Protein AF-A0A348WJ70-F1 (afdb_monomer)

Foldseek 3Di:
DQPAPQSCVLVPPCLVVLLVVLLVLLVVLQAQKEWEWAAALVRDIFTDMDGPVCSVVCLRFADWDQQLSSVPQDADPVRHGDGDDPPADTKGWHFDSLQWFQQPVHSNYIYTYTFIFADCPDPPRHRYGDPRRPLVVVVVVQVVCCVVPLKFKKKWKWWKKFKFAADPVRDGDAGPFAQDWQDVVRVVSCCVLVVQLLVRLLLQQFQWDDKGAHRGRRMITTTGDIAGPSLNSVSVSVSVVSSQVSCVVVNIHIGSAQDPDPPTHGTDIDMDMFMWRDFDWDFANSPPDPVNHSGRSSSNTGTDDTDTQQQDPDPPRPHGHPVVVVVVVVCVVCVVVVVVSD

pLDDT: mean 95.4, std 5.38, range [47.94, 98.88]

Secondary structure (DSSP, 8-state):
---SHHHHHHT-TTHHHHHHHHHHHHHHHT--EEEEEEE-TTS-EEEEEEEGGGHHHHHHH-EEEEGGGGGTT-B-TTSPBSS--TTSPEEEEEE-GGG-EEETTEEEEEEEEEEEE--TT-SSSTTPBPTT-HHHHHHHHHHHHHHHHS-EEEEEEEEEEEEEEE-TTS-EEEESS-S-TT-HHHHHHTHHHHHHHHHHHHHTT--EEEEEE-SSTTEEEEEE--EEHHHHHHHHHHHHHHHHHHHHHTT-EEE--S-SSTTS----EEEEEEEEE--EEEE--TTS-TTS-SB-GGGGEEEE-SEETTS-SSS-TTSPPHHHHHHHHHHHHTHHHHTTT-

Solvent-accessible surface area (backbone atoms only — not comparable to full-atom values): 18182 Å² total; per-residue (Å²): 128,68,88,31,53,44,47,44,63,58,66,34,87,70,45,71,59,40,50,55,51,47,50,54,49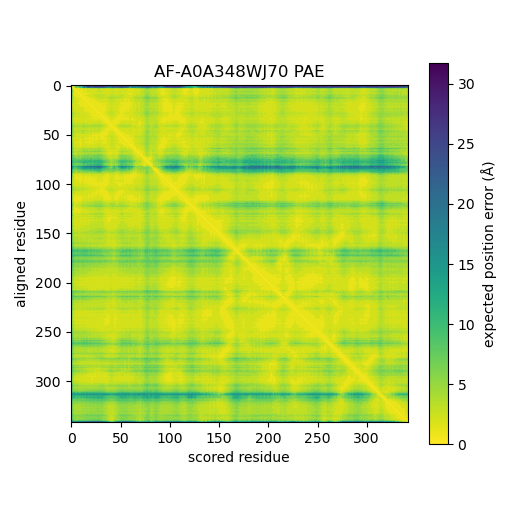,36,64,75,59,55,37,55,31,33,39,42,27,37,50,20,72,80,72,44,83,37,73,49,78,44,61,41,92,46,47,72,60,33,52,65,72,29,50,76,43,60,44,18,54,37,48,74,56,39,54,48,98,88,68,46,62,37,57,61,64,94,85,55,72,43,29,30,36,34,49,40,54,59,46,32,32,42,36,84,92,44,62,44,28,31,33,24,47,35,45,42,19,33,28,73,84,42,92,73,63,36,16,26,73,34,89,62,25,51,62,49,48,51,47,54,54,49,54,50,44,27,75,76,65,60,37,44,59,34,29,26,59,44,54,30,32,31,35,21,34,56,44,100,84,72,43,79,70,47,42,68,37,64,58,45,55,68,33,63,71,47,34,56,76,43,36,77,56,54,54,49,41,52,52,46,38,16,61,64,36,37,48,70,75,54,67,50,22,32,63,23,39,24,22,32,36,64,32,41,67,54,22,44,47,64,62,36,51,54,46,56,55,48,49,53,52,44,41,48,50,51,16,61,78,69,71,37,41,59,38,71,53,47,67,84,56,85,95,56,61,66,38,52,65,51,71,54,71,44,43,27,38,77,52,45,81,39,82,48,59,35,89,50,54,86,92,65,58,55,40,38,68,66,46,22,48,37,61,41,80,54,47,62,49,34,52,46,82,62,94,51,90,84,46,53,8,71,64,30,48,54,52,51,50,50,52,63,74,41,38,76,64,49,64,74,73,108

Nearest PDB structures (foldseek):
  8ooz-assembly1_F  TM=9.155E-01  e=9.191E-22  Methermicoccus shengliensis DSM 18856
  8ooz-assembly1_B  TM=9.186E-01  e=3.256E-21  Methermicoccus shengliensis DSM 18856
  8ooz-assembly1_I  TM=9.125E-01  e=4.964E-21  Methermicoccus shengliensis DSM 18856
  8ooz-assembly1_D  TM=9.047E-01  e=5.272E-21  Methermicoccus shengliensis DSM 18856
  8ooz-assembly1_C  TM=9.164E-01  e=1.154E-20  Methermicoccus shengliensis DSM 18856

Structure (mmCIF, N/CA/C/O backbone):
data_AF-A0A348WJ70-F1
#
_entry.id   AF-A0A348WJ70-F1
#
loop_
_atom_site.group_PDB
_atom_site.id
_atom_site.type_symbol
_atom_site.label_atom_id
_atom_site.label_alt_id
_atom_site.label_comp_id
_atom_site.label_asym_id
_atom_site.label_entity_id
_atom_site.label_seq_id
_atom_site.pdbx_PDB_ins_code
_atom_site.Cartn_x
_atom_site.Cartn_y
_atom_site.Cartn_z
_atom_site.occupancy
_atom_site.B_iso_or_equiv
_atom_site.auth_seq_id
_atom_site.auth_comp_id
_atom_site.auth_asym_id
_atom_site.auth_atom_id
_atom_site.pdbx_PDB_model_num
ATOM 1 N N . MET A 1 1 ? -8.341 25.048 20.723 1.00 47.94 1 MET A N 1
ATOM 2 C CA . MET A 1 1 ? -7.106 24.742 19.973 1.00 47.94 1 MET A CA 1
ATOM 3 C C . MET A 1 1 ? -6.753 23.315 20.328 1.00 47.94 1 MET A C 1
ATOM 5 O O . MET A 1 1 ? -6.618 23.057 21.515 1.00 47.94 1 MET A O 1
ATOM 9 N N . ALA A 1 2 ? -6.692 22.411 19.352 1.00 56.06 2 ALA A N 1
ATOM 10 C CA . ALA A 1 2 ? -6.338 21.014 19.588 1.00 56.06 2 ALA A CA 1
ATOM 11 C C . ALA A 1 2 ? -4.951 20.903 20.245 1.00 56.06 2 ALA A C 1
ATOM 13 O O . ALA A 1 2 ? -3.959 21.409 19.709 1.00 56.06 2 ALA A O 1
ATOM 14 N N . GLU A 1 3 ? -4.907 20.267 21.413 1.00 82.75 3 GLU A N 1
ATOM 15 C CA . GLU A 1 3 ? -3.757 20.277 22.325 1.00 82.75 3 GLU A CA 1
ATOM 16 C C . GLU A 1 3 ? -2.621 19.341 21.860 1.00 82.75 3 GLU A C 1
ATOM 18 O O . GLU A 1 3 ? -1.451 19.614 22.115 1.00 82.75 3 GLU A O 1
ATOM 23 N N . THR A 1 4 ? -2.933 18.296 21.080 1.00 95.88 4 THR A N 1
ATOM 24 C CA . THR A 1 4 ? -1.982 17.253 20.634 1.00 95.88 4 THR A CA 1
ATOM 25 C C . THR A 1 4 ? -2.069 16.986 19.124 1.00 95.88 4 THR A C 1
ATOM 27 O O . THR A 1 4 ? -2.980 17.475 18.450 1.00 95.88 4 THR A O 1
ATOM 30 N N . ASP A 1 5 ? -1.116 16.226 18.564 1.00 97.12 5 ASP A N 1
ATOM 31 C CA . ASP A 1 5 ? -1.163 15.805 17.150 1.00 97.12 5 ASP A CA 1
ATOM 32 C C . ASP A 1 5 ? -2.409 14.966 16.847 1.00 97.12 5 ASP A C 1
ATOM 34 O O . ASP A 1 5 ? -3.054 15.163 15.819 1.00 97.12 5 ASP A O 1
ATOM 38 N N . LEU A 1 6 ? -2.765 14.067 17.766 1.00 97.56 6 LEU A N 1
ATOM 39 C CA . LEU A 1 6 ? -3.937 13.208 17.669 1.00 97.56 6 LEU A CA 1
ATOM 40 C C . LEU A 1 6 ? -5.219 14.040 17.606 1.00 97.56 6 LEU A C 1
ATOM 42 O O . LEU A 1 6 ? -6.018 13.859 16.689 1.00 97.56 6 LEU A O 1
ATOM 46 N N . GLU A 1 7 ? -5.409 14.988 18.527 1.00 96.62 7 GLU A N 1
ATOM 47 C CA . GLU A 1 7 ? -6.626 15.808 18.511 1.00 96.62 7 GLU A CA 1
ATOM 48 C C . GLU A 1 7 ? -6.681 16.697 17.261 1.00 96.62 7 GLU A C 1
ATOM 50 O O . GLU A 1 7 ? -7.737 16.812 16.650 1.00 96.62 7 GLU A O 1
ATOM 55 N N . ARG A 1 8 ? -5.542 17.222 16.776 1.00 96.44 8 ARG A N 1
ATOM 56 C CA . ARG A 1 8 ? -5.498 17.926 15.478 1.00 96.44 8 ARG A CA 1
ATOM 57 C C . ARG A 1 8 ? -5.947 17.036 14.321 1.00 96.44 8 ARG A C 1
ATOM 59 O O . ARG A 1 8 ? -6.604 17.518 13.403 1.00 96.44 8 ARG A O 1
ATOM 66 N N . PHE A 1 9 ? -5.581 15.758 14.355 1.00 96.50 9 PHE A N 1
ATOM 67 C CA . PHE A 1 9 ? -5.949 14.787 13.331 1.00 96.50 9 PHE A CA 1
ATOM 68 C C . PHE A 1 9 ? -7.438 14.415 13.382 1.00 96.50 9 PHE A C 1
ATOM 70 O O . PHE A 1 9 ? -8.088 14.295 12.346 1.00 96.50 9 PHE A O 1
ATOM 77 N N . VAL A 1 10 ? -8.001 14.238 14.579 1.00 96.94 10 VAL A N 1
ATOM 78 C CA . VAL A 1 10 ? -9.423 13.901 14.772 1.00 96.94 10 VAL A CA 1
ATOM 79 C C . VAL A 1 10 ? -10.338 15.107 14.537 1.00 96.94 10 VAL A C 1
ATOM 81 O O . VAL A 1 10 ? -11.437 14.937 14.017 1.00 96.94 10 VAL A O 1
ATOM 84 N N . GLU A 1 11 ? -9.888 16.319 14.856 1.00 96.31 11 GLU A N 1
ATOM 85 C CA . GLU A 1 11 ? -10.631 17.570 14.643 1.00 96.31 11 GLU A CA 1
ATOM 86 C C . GLU A 1 11 ? -10.389 18.188 13.253 1.00 96.31 11 GLU A C 1
ATOM 88 O O . GLU A 1 11 ? -10.822 19.312 12.986 1.00 96.31 11 GLU A O 1
ATOM 93 N N . ALA A 1 12 ? -9.691 17.480 12.358 1.00 96.19 12 ALA A N 1
ATOM 94 C CA . ALA A 1 12 ? -9.368 17.982 11.029 1.00 96.19 12 ALA A CA 1
ATOM 95 C C . ALA A 1 12 ? -10.645 18.389 10.251 1.00 96.19 12 ALA A C 1
ATOM 97 O O . ALA A 1 12 ? -11.620 17.627 10.224 1.00 96.19 12 ALA A O 1
ATOM 98 N N . PRO A 1 13 ? -10.663 19.564 9.590 1.00 96.94 13 PRO A N 1
ATOM 99 C CA . PRO A 1 13 ? -11.825 20.018 8.828 1.00 96.94 13 PRO A CA 1
ATOM 100 C C . PRO A 1 13 ? -12.276 18.998 7.773 1.00 96.94 13 PRO A C 1
ATOM 102 O O . PRO A 1 13 ? -11.450 18.415 7.076 1.00 96.94 13 PRO A O 1
ATOM 105 N N . GLY A 1 14 ? -13.590 18.791 7.637 1.00 96.69 14 GLY A N 1
ATOM 106 C CA . GLY A 1 14 ? -14.173 17.855 6.663 1.00 96.69 14 GLY A CA 1
ATOM 107 C C . GLY A 1 14 ? -14.170 16.384 7.099 1.00 96.69 14 GLY A C 1
ATOM 108 O O . GLY A 1 14 ? -14.780 15.534 6.445 1.00 96.69 14 GLY A O 1
ATOM 109 N N . ARG A 1 15 ? -13.498 16.048 8.207 1.00 97.62 15 ARG A N 1
ATOM 110 C CA . ARG A 1 15 ? -13.380 14.663 8.669 1.00 97.62 15 ARG A CA 1
ATOM 111 C C . ARG A 1 15 ? -14.711 14.085 9.155 1.00 97.62 15 ARG A C 1
ATOM 113 O O . ARG A 1 15 ? -15.002 12.922 8.879 1.00 97.62 15 ARG A O 1
ATOM 120 N N . ASP A 1 16 ? -15.520 14.866 9.868 1.00 97.94 16 ASP A N 1
ATOM 121 C CA . ASP A 1 16 ? -16.825 14.421 10.381 1.00 97.94 16 ASP A CA 1
ATOM 122 C C . ASP A 1 16 ? -17.806 14.102 9.237 1.00 97.94 16 ASP A C 1
ATOM 124 O O . ASP A 1 16 ? -18.600 13.161 9.331 1.00 97.94 16 ASP A O 1
ATOM 128 N N . GLU A 1 17 ? -17.733 14.842 8.129 1.00 98.31 17 GLU A N 1
ATOM 129 C CA . GLU A 1 17 ? -18.473 14.567 6.897 1.00 98.31 17 GLU A CA 1
ATOM 130 C C . GLU A 1 17 ? -18.041 13.232 6.290 1.00 98.31 17 GLU A C 1
ATOM 132 O O . GLU A 1 17 ? -18.893 12.400 5.971 1.00 98.31 17 GLU A O 1
ATOM 137 N N . LYS A 1 18 ? -16.728 12.983 6.217 1.00 98.31 18 LYS A N 1
ATOM 138 C CA . LYS A 1 18 ? -16.172 11.722 5.715 1.00 98.31 18 LYS A CA 1
ATOM 139 C C . LYS A 1 18 ? -16.554 10.520 6.579 1.00 98.31 18 LYS A C 1
ATOM 141 O O . LYS A 1 18 ? -16.872 9.460 6.049 1.00 98.31 18 LYS A O 1
ATOM 146 N N . ILE A 1 19 ? -16.615 10.671 7.905 1.00 98.69 19 ILE A N 1
ATOM 147 C CA . ILE A 1 19 ? -17.106 9.608 8.804 1.00 98.69 19 ILE A CA 1
ATOM 148 C C . ILE A 1 19 ? -18.553 9.226 8.457 1.00 98.69 19 ILE A C 1
ATOM 150 O O . ILE A 1 19 ? -18.871 8.037 8.370 1.00 98.69 19 ILE A O 1
ATOM 154 N N . LYS A 1 20 ? -19.423 10.221 8.237 1.00 98.62 20 LYS A N 1
ATOM 155 C CA . LYS A 1 20 ? -20.828 9.999 7.853 1.00 98.62 20 LYS A CA 1
ATOM 156 C C . LYS A 1 20 ? -20.948 9.386 6.458 1.00 98.62 20 LYS A C 1
ATOM 158 O O . LYS A 1 20 ? -21.841 8.574 6.232 1.00 98.62 20 LYS A O 1
ATOM 163 N N . GLU A 1 21 ? -20.078 9.772 5.529 1.00 98.56 21 GLU A N 1
ATOM 164 C CA . GLU A 1 21 ? -19.997 9.181 4.189 1.00 98.56 21 GLU A CA 1
ATOM 165 C C . GLU A 1 21 ? -19.667 7.685 4.268 1.00 98.56 21 GLU A C 1
ATOM 167 O O . GLU A 1 21 ? -20.406 6.863 3.729 1.00 98.56 21 GLU A O 1
ATOM 172 N N . VAL A 1 22 ? -18.643 7.319 5.042 1.00 98.69 22 VAL A N 1
ATOM 173 C CA . VAL A 1 22 ? -18.267 5.917 5.261 1.00 98.69 22 VAL A CA 1
ATOM 174 C C . VAL A 1 22 ? -19.384 5.123 5.938 1.00 98.69 22 VAL A C 1
ATOM 176 O O . VAL A 1 22 ? -19.632 3.991 5.537 1.00 98.69 22 VAL A O 1
ATOM 179 N N . ARG A 1 23 ? -20.112 5.697 6.909 1.00 98.69 23 ARG A N 1
ATOM 180 C CA . ARG A 1 23 ? -21.291 5.033 7.501 1.00 98.69 23 ARG A CA 1
ATOM 181 C C . ARG A 1 23 ? -22.313 4.661 6.424 1.00 98.69 23 ARG A C 1
ATOM 183 O O . ARG A 1 23 ? -22.740 3.515 6.361 1.00 98.69 23 ARG A O 1
ATOM 190 N N . LYS A 1 24 ? -22.646 5.589 5.522 1.00 98.50 24 LYS A N 1
ATOM 191 C CA . LYS A 1 24 ? -23.566 5.292 4.411 1.00 98.50 24 LYS A CA 1
ATOM 192 C C . LYS A 1 24 ? -23.047 4.156 3.530 1.00 98.50 24 LYS A C 1
ATOM 194 O O . LYS A 1 24 ? -23.846 3.331 3.102 1.00 98.50 24 LYS A O 1
ATOM 199 N N . MET A 1 25 ? -21.738 4.096 3.270 1.00 98.12 25 MET A N 1
ATOM 200 C CA . MET A 1 25 ? -21.143 2.995 2.505 1.00 98.12 25 MET A CA 1
ATOM 201 C C . MET A 1 25 ? -21.201 1.662 3.254 1.00 98.12 25 MET A C 1
ATOM 203 O O . MET A 1 25 ? -21.562 0.659 2.649 1.00 98.12 25 MET A O 1
ATOM 207 N N . ILE A 1 26 ? -20.884 1.648 4.553 1.00 98.69 26 ILE A N 1
ATOM 208 C CA . ILE A 1 26 ? -20.995 0.463 5.418 1.00 98.69 26 ILE A CA 1
ATOM 209 C C . ILE A 1 26 ? -22.408 -0.117 5.329 1.00 98.69 26 ILE A C 1
ATOM 211 O O . ILE A 1 26 ? -22.563 -1.304 5.046 1.00 98.69 26 ILE A O 1
ATOM 215 N N . ASP A 1 27 ? -23.423 0.734 5.487 1.00 98.56 27 ASP A N 1
ATOM 216 C CA . ASP A 1 27 ? -24.822 0.313 5.477 1.00 98.56 27 ASP A CA 1
ATOM 217 C C . ASP A 1 27 ? -25.257 -0.148 4.072 1.00 98.56 27 ASP A C 1
ATOM 219 O O . ASP A 1 27 ? -25.874 -1.201 3.923 1.00 98.56 27 ASP A O 1
ATOM 223 N N . ALA A 1 28 ? -24.894 0.599 3.022 1.00 98.12 28 ALA A N 1
ATOM 224 C CA . ALA A 1 28 ? -25.263 0.282 1.639 1.00 98.12 28 ALA A CA 1
ATOM 225 C C . ALA A 1 28 ? -24.604 -1.003 1.114 1.00 98.12 28 ALA A C 1
ATOM 227 O O . ALA A 1 28 ? -25.205 -1.725 0.319 1.00 98.12 28 ALA A O 1
ATOM 228 N N . LYS A 1 29 ? -23.370 -1.292 1.544 1.00 97.75 29 LYS A N 1
ATOM 229 C CA . LYS A 1 29 ? -22.605 -2.477 1.131 1.00 97.75 29 LYS A CA 1
ATOM 230 C C . LYS A 1 29 ? -22.814 -3.685 2.050 1.00 97.75 29 LYS A C 1
ATOM 232 O O . LYS A 1 29 ? -22.299 -4.755 1.735 1.00 97.75 29 LYS A O 1
ATOM 237 N N . GLY A 1 30 ? -23.550 -3.533 3.156 1.00 98.31 30 GLY A N 1
ATOM 238 C CA . GLY A 1 30 ? -23.776 -4.605 4.128 1.00 98.31 30 GLY A CA 1
ATOM 239 C C . GLY A 1 30 ? -22.492 -5.040 4.837 1.00 98.31 30 GLY A C 1
ATOM 240 O O . GLY A 1 30 ? -22.239 -6.234 4.986 1.00 98.31 30 GLY A O 1
ATOM 241 N N . ILE A 1 31 ? -21.644 -4.083 5.222 1.00 98.75 31 ILE A N 1
ATOM 242 C CA . ILE A 1 31 ? -20.400 -4.379 5.936 1.00 98.75 31 ILE A CA 1
ATOM 243 C C . ILE A 1 31 ? -20.707 -4.705 7.397 1.00 98.75 31 ILE A C 1
ATOM 245 O O . ILE A 1 31 ? -21.269 -3.892 8.125 1.00 98.75 31 ILE A O 1
ATOM 249 N N . GLU A 1 32 ? -20.271 -5.878 7.840 1.00 98.75 32 GLU A N 1
ATOM 250 C CA . GLU A 1 32 ? -20.463 -6.384 9.201 1.00 98.75 32 GLU A CA 1
ATOM 251 C C . GLU A 1 32 ? -19.216 -6.164 10.068 1.00 98.75 32 GLU A C 1
ATOM 253 O O . GLU A 1 32 ? -19.304 -5.988 11.287 1.00 98.75 32 GLU A O 1
ATOM 258 N N . TYR A 1 33 ? -18.033 -6.153 9.446 1.00 98.75 33 TYR A N 1
ATOM 259 C CA . TYR A 1 33 ? -16.755 -6.130 10.151 1.00 98.75 33 TYR A CA 1
ATOM 260 C C . TYR A 1 33 ? -15.738 -5.209 9.475 1.00 98.75 33 TYR A C 1
ATOM 262 O O . TYR A 1 33 ? -15.693 -5.096 8.251 1.00 98.75 33 TYR A O 1
ATOM 270 N N . LEU A 1 34 ? -14.896 -4.553 10.272 1.00 98.88 34 LEU A N 1
ATOM 271 C CA . LEU A 1 34 ? -13.898 -3.596 9.799 1.00 98.88 34 LEU A CA 1
ATOM 272 C C . LEU A 1 34 ? -12.500 -4.015 10.249 1.00 98.88 34 LEU A C 1
ATOM 274 O O . LEU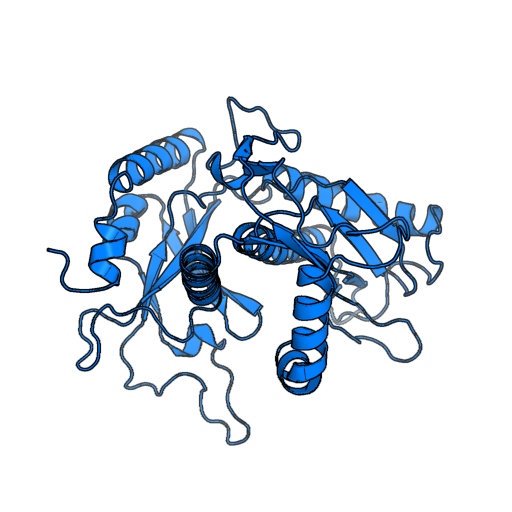 A 1 34 ? -12.256 -4.225 11.437 1.00 98.88 34 LEU A O 1
ATOM 278 N N . TYR A 1 35 ? -11.567 -4.085 9.305 1.00 98.69 35 TYR A N 1
ATOM 279 C CA . TYR A 1 35 ? -10.139 -4.228 9.562 1.00 98.69 35 TYR A CA 1
ATOM 280 C C . TYR A 1 35 ? -9.471 -2.854 9.604 1.00 98.69 35 TYR A C 1
ATOM 282 O O . TYR A 1 35 ? -9.372 -2.148 8.602 1.00 98.69 35 TYR A O 1
ATOM 290 N N . LEU A 1 36 ? -8.989 -2.482 10.784 1.00 98.62 36 LEU A N 1
ATOM 291 C CA . LEU A 1 36 ? -8.258 -1.245 11.028 1.00 98.62 36 LEU A CA 1
ATOM 292 C C . LEU A 1 36 ? -6.772 -1.573 10.972 1.00 98.62 36 LEU A C 1
ATOM 294 O O . LEU A 1 36 ? -6.247 -2.196 11.899 1.00 98.62 36 LEU A O 1
ATOM 298 N N . GLN A 1 37 ? -6.123 -1.231 9.863 1.00 98.06 37 GLN A N 1
ATOM 299 C CA . GLN A 1 37 ? -4.783 -1.709 9.548 1.00 98.06 37 GLN A CA 1
ATOM 300 C C . GLN A 1 37 ? -3.737 -0.597 9.458 1.00 98.06 37 GLN A C 1
ATOM 302 O O . GLN A 1 37 ? -4.027 0.546 9.123 1.00 98.06 37 GLN A O 1
ATOM 307 N N . PHE A 1 38 ? -2.490 -0.957 9.726 1.00 97.50 38 PHE A N 1
ATOM 308 C CA . PHE A 1 38 ? -1.305 -0.128 9.540 1.00 97.50 38 PHE A CA 1
ATOM 309 C C . PHE A 1 38 ? -0.131 -1.003 9.089 1.00 97.50 38 PHE A C 1
ATOM 311 O O . PHE A 1 38 ? -0.174 -2.235 9.175 1.00 97.50 38 PHE A O 1
ATOM 318 N N . VAL A 1 39 ? 0.927 -0.362 8.602 1.00 96.06 39 VAL A N 1
ATOM 319 C CA . VAL A 1 39 ? 2.138 -1.039 8.132 1.00 96.06 39 VAL A CA 1
ATOM 320 C C . VAL A 1 39 ? 3.175 -1.028 9.253 1.00 96.06 39 VAL A C 1
ATOM 322 O O . VAL A 1 39 ? 3.552 0.033 9.742 1.00 96.06 39 VAL A O 1
ATOM 325 N N . SER A 1 40 ? 3.624 -2.208 9.677 1.00 94.00 40 SER A N 1
ATOM 326 C CA . SER A 1 40 ? 4.742 -2.353 10.621 1.00 94.00 40 SER A CA 1
ATOM 327 C C . SER A 1 40 ? 6.074 -1.933 9.989 1.00 94.00 40 SER A C 1
ATOM 329 O O . SER A 1 40 ? 6.224 -1.953 8.768 1.00 94.00 40 SER A O 1
ATOM 331 N N . VAL A 1 41 ? 7.092 -1.700 10.820 1.00 92.25 41 VAL A N 1
ATOM 332 C CA . VAL A 1 41 ? 8.484 -1.422 10.405 1.00 92.25 41 VAL A CA 1
ATOM 333 C C . VAL A 1 41 ? 9.061 -2.519 9.506 1.00 92.25 41 VAL A C 1
ATOM 335 O O . VAL A 1 41 ? 9.945 -2.277 8.697 1.00 92.25 41 VAL A O 1
ATOM 338 N N . THR A 1 42 ? 8.530 -3.733 9.604 1.00 88.88 42 THR A N 1
ATOM 339 C CA . THR A 1 42 ? 8.955 -4.883 8.788 1.00 88.88 42 THR A CA 1
ATOM 340 C C . THR A 1 42 ? 8.134 -5.070 7.506 1.00 88.88 42 THR A C 1
ATOM 342 O O . THR A 1 42 ? 8.209 -6.117 6.862 1.00 88.88 42 THR A O 1
ATOM 345 N N . GLY A 1 43 ? 7.264 -4.113 7.176 1.00 90.75 43 GLY A N 1
ATOM 346 C CA . GLY A 1 43 ? 6.427 -4.159 5.980 1.00 90.75 43 GLY A CA 1
ATOM 347 C C . GLY A 1 43 ? 5.283 -5.177 6.039 1.00 90.75 43 GLY A C 1
ATOM 348 O O . GLY A 1 43 ? 4.757 -5.562 4.993 1.00 90.75 43 GLY A O 1
ATOM 349 N N . LYS A 1 44 ? 4.895 -5.657 7.228 1.00 92.25 44 LYS A N 1
ATOM 350 C CA . LYS A 1 44 ? 3.674 -6.463 7.414 1.00 92.25 44 LYS A CA 1
ATOM 351 C C . LYS A 1 44 ? 2.484 -5.586 7.754 1.00 92.25 44 LYS A C 1
ATOM 353 O O . LYS A 1 44 ? 2.632 -4.620 8.502 1.00 92.25 44 LYS A O 1
ATOM 358 N N . ILE A 1 45 ? 1.316 -5.989 7.269 1.00 95.75 45 ILE A N 1
ATOM 359 C CA . ILE A 1 45 ? 0.048 -5.397 7.671 1.00 95.75 45 ILE A CA 1
ATOM 360 C C . ILE A 1 45 ? -0.373 -5.947 9.031 1.00 95.75 45 ILE A C 1
ATOM 362 O O . ILE A 1 45 ? -0.548 -7.153 9.196 1.00 95.75 45 ILE A O 1
ATOM 366 N N . MET A 1 46 ? -0.535 -5.031 9.978 1.00 95.81 46 MET A N 1
ATOM 367 C CA . MET A 1 46 ? -0.928 -5.277 11.361 1.00 95.81 46 MET A CA 1
ATOM 368 C C . MET A 1 46 ? -2.187 -4.468 11.663 1.00 95.81 46 MET A C 1
ATOM 370 O O . MET A 1 46 ? -2.486 -3.508 10.956 1.00 95.81 46 MET A O 1
ATOM 374 N N . GLY A 1 47 ? -2.954 -4.835 12.687 1.00 95.62 47 GLY A N 1
ATOM 375 C CA . GLY A 1 47 ? -4.202 -4.127 12.944 1.00 95.62 47 GLY A CA 1
ATOM 376 C C . GLY A 1 47 ? -5.121 -4.775 13.961 1.00 95.62 47 GLY A C 1
ATOM 377 O O . GLY A 1 47 ? -4.723 -5.662 14.718 1.00 95.62 47 GLY A O 1
ATOM 378 N N . LYS A 1 48 ? -6.372 -4.316 13.954 1.00 96.69 48 LYS A N 1
ATOM 379 C CA . LYS A 1 48 ? -7.460 -4.846 14.777 1.00 96.69 48 LYS A CA 1
ATOM 380 C C . LYS A 1 48 ? -8.740 -4.966 13.954 1.00 96.69 48 LYS A C 1
ATOM 382 O O . LYS A 1 48 ? -9.052 -4.091 13.153 1.00 96.69 48 LYS A O 1
ATOM 387 N N . GLY A 1 49 ? -9.477 -6.046 14.180 1.00 97.88 49 GLY A N 1
ATOM 388 C CA . GLY A 1 49 ? -10.830 -6.219 13.674 1.00 97.88 49 GLY A CA 1
ATOM 389 C C . GLY A 1 49 ? -11.874 -5.689 14.655 1.00 97.88 49 GLY A C 1
ATOM 390 O O . GLY A 1 49 ? -11.738 -5.912 15.861 1.00 97.88 49 GLY A O 1
ATOM 391 N N . ILE A 1 50 ? -12.912 -5.017 14.159 1.00 98.25 50 ILE A N 1
ATOM 392 C CA . ILE A 1 50 ? -14.048 -4.554 14.969 1.00 98.25 50 ILE A CA 1
ATOM 393 C C . ILE A 1 50 ? -15.385 -4.814 14.258 1.00 98.25 50 ILE A C 1
ATOM 395 O O . ILE A 1 50 ? -15.427 -4.764 13.029 1.00 98.25 50 ILE A O 1
ATOM 399 N N . PRO A 1 51 ? -16.493 -5.019 14.993 1.00 98.56 51 PRO A N 1
ATOM 400 C CA . PRO A 1 51 ? -17.832 -4.915 14.416 1.00 98.56 51 PRO A CA 1
ATOM 401 C C . PRO A 1 51 ? -18.084 -3.517 13.833 1.00 98.56 51 PRO A C 1
ATOM 403 O O . PRO A 1 51 ? -17.697 -2.509 14.437 1.00 98.56 51 PRO A O 1
ATOM 406 N N . ALA A 1 52 ? -18.753 -3.449 12.681 1.00 98.56 52 ALA A N 1
ATOM 407 C CA . ALA A 1 52 ? -19.011 -2.191 11.973 1.00 98.56 52 ALA A CA 1
ATOM 408 C C . ALA A 1 52 ? -19.930 -1.222 12.746 1.00 98.56 52 ALA A C 1
ATOM 410 O O . ALA A 1 52 ? -19.875 -0.007 12.534 1.00 98.56 52 ALA A O 1
ATOM 411 N N . ASP A 1 53 ? -20.707 -1.723 13.710 1.00 98.44 53 ASP A N 1
ATOM 412 C CA . ASP A 1 53 ? -21.555 -0.926 14.609 1.00 98.44 53 ASP A CA 1
ATOM 413 C C . ASP A 1 53 ? -20.772 0.134 15.399 1.00 98.44 53 ASP A C 1
ATOM 415 O O . ASP A 1 53 ? -21.320 1.155 15.809 1.00 98.44 53 ASP A O 1
ATOM 419 N N . HIS A 1 54 ? -19.470 -0.081 15.604 1.00 98.25 54 HIS A N 1
ATOM 420 C CA . HIS A 1 54 ? -18.622 0.814 16.389 1.00 98.25 54 HIS A CA 1
ATOM 421 C C . HIS A 1 54 ? -17.864 1.859 15.557 1.00 98.25 54 HIS A C 1
ATOM 423 O O . HIS A 1 54 ? -17.059 2.603 16.128 1.00 98.25 54 HIS A O 1
ATOM 429 N N . TRP A 1 55 ? -18.108 1.937 14.242 1.00 98.44 55 TRP A N 1
ATOM 430 C CA . TRP A 1 55 ? -17.366 2.795 13.309 1.00 98.44 55 TRP A CA 1
ATOM 431 C C . TRP A 1 55 ? -17.196 4.234 13.808 1.00 98.44 55 TRP A C 1
ATOM 433 O O . TRP A 1 55 ? -16.069 4.699 13.932 1.00 98.44 55 TRP A O 1
ATOM 443 N N . GLU A 1 56 ? -18.271 4.937 14.164 1.00 98.25 56 GLU A N 1
ATOM 444 C CA . GLU A 1 56 ? -18.210 6.352 14.545 1.00 98.25 56 GLU A CA 1
ATOM 445 C C . GLU A 1 56 ? -17.395 6.574 15.819 1.00 98.25 56 GLU A C 1
ATOM 447 O O . GLU A 1 56 ? -16.627 7.533 15.917 1.00 98.25 56 GLU A O 1
ATOM 452 N N . SER A 1 57 ? -17.547 5.681 16.800 1.00 98.12 57 SER A N 1
ATOM 453 C CA . SER A 1 57 ? -16.786 5.753 18.047 1.00 98.12 57 SER A CA 1
ATOM 454 C C . SER A 1 57 ? -15.301 5.543 17.770 1.00 98.12 57 SER A C 1
ATOM 456 O O . SER A 1 57 ? -14.469 6.301 18.267 1.00 98.12 57 SER A O 1
ATOM 458 N N . VAL A 1 58 ? -14.961 4.545 16.955 1.00 98.06 58 VAL A N 1
ATOM 459 C CA . VAL A 1 58 ? -13.566 4.208 16.659 1.00 98.06 58 VAL A CA 1
ATOM 460 C C . VAL A 1 58 ? -12.923 5.229 15.724 1.00 98.06 58 VAL A C 1
ATOM 462 O O . VAL A 1 58 ? -11.762 5.572 15.920 1.00 98.06 58 VAL A O 1
ATOM 465 N N . ALA A 1 59 ? -13.672 5.811 14.790 1.00 98.12 59 ALA A N 1
ATOM 466 C CA . ALA A 1 59 ? -13.189 6.895 13.944 1.00 98.12 59 ALA A CA 1
ATOM 467 C C . ALA A 1 59 ? -12.788 8.144 14.746 1.00 98.12 59 ALA A C 1
ATOM 469 O O . ALA A 1 59 ? -11.885 8.866 14.331 1.00 98.12 59 ALA A O 1
ATOM 470 N N . LYS A 1 60 ? -13.431 8.385 15.898 1.00 96.75 60 LYS A N 1
ATOM 471 C CA . LYS A 1 60 ? -13.147 9.532 16.777 1.00 96.75 60 LYS A CA 1
ATOM 472 C C . LYS A 1 60 ? -12.113 9.221 17.856 1.00 96.75 60 LYS A C 1
ATOM 474 O O . LYS A 1 60 ? -11.234 10.028 18.134 1.00 96.75 60 LYS A O 1
ATOM 479 N N . LYS A 1 61 ? -12.220 8.059 18.500 1.00 96.75 61 LYS A N 1
ATOM 480 C CA . LYS A 1 61 ? -11.386 7.715 19.663 1.00 96.75 61 LYS A CA 1
ATOM 481 C C . LYS A 1 61 ? -10.131 6.934 19.293 1.00 96.75 61 LYS A C 1
ATOM 483 O O . LYS A 1 61 ? -9.133 7.039 20.007 1.00 96.75 61 LYS A O 1
ATOM 488 N N . GLY A 1 62 ? -10.186 6.194 18.190 1.00 97.38 62 GLY A N 1
ATOM 489 C CA . GLY A 1 62 ? -9.193 5.206 17.799 1.00 97.38 62 GLY A CA 1
ATOM 490 C C . GLY A 1 62 ? -9.381 3.858 18.475 1.00 97.38 62 GLY A C 1
ATOM 491 O O . GLY A 1 62 ? -10.293 3.648 19.277 1.00 97.38 62 GLY A O 1
ATOM 492 N N . PHE A 1 63 ? -8.487 2.940 18.134 1.00 97.31 63 PHE A N 1
ATOM 493 C CA . PHE A 1 63 ? -8.320 1.650 18.792 1.00 97.31 63 PHE A CA 1
ATOM 494 C C . PHE A 1 63 ? -6.922 1.560 19.399 1.00 97.31 63 PHE A C 1
ATOM 496 O O . PHE A 1 63 ? -5.998 2.224 18.932 1.00 97.31 63 PHE A O 1
ATOM 503 N N . GLN A 1 64 ? -6.761 0.713 20.413 1.00 95.94 64 GLN A N 1
ATOM 504 C CA . GLN A 1 64 ? -5.485 0.539 21.102 1.00 95.94 64 GLN A CA 1
ATOM 505 C C . GLN A 1 64 ? -4.806 -0.794 20.770 1.00 95.94 64 GLN A C 1
ATOM 507 O O . GLN A 1 64 ? -5.468 -1.811 20.509 1.00 95.94 64 GLN A O 1
ATOM 512 N N . LEU A 1 65 ? -3.474 -0.768 20.749 1.00 92.94 65 LEU A N 1
ATOM 513 C CA . LEU A 1 65 ? -2.600 -1.930 20.599 1.00 92.94 65 LEU A CA 1
ATOM 514 C C . LEU A 1 65 ? -1.310 -1.734 21.397 1.00 92.94 65 LEU A C 1
ATOM 516 O O . LEU A 1 65 ? -0.841 -0.617 21.578 1.00 92.94 65 LEU A O 1
ATOM 520 N N . VAL A 1 66 ? -0.669 -2.830 21.786 1.00 92.19 66 VAL A N 1
ATOM 521 C CA . VAL A 1 66 ? 0.699 -2.781 22.315 1.00 92.19 66 VAL A CA 1
ATOM 522 C C . VAL A 1 66 ? 1.670 -2.227 21.267 1.00 92.19 66 VAL A C 1
ATOM 524 O O . VAL A 1 66 ? 1.564 -2.552 20.081 1.00 92.19 66 VAL A O 1
ATOM 527 N N . TYR A 1 67 ? 2.652 -1.432 21.698 1.00 90.94 67 TYR A N 1
ATOM 528 C CA . TYR A 1 67 ? 3.639 -0.835 20.791 1.00 90.94 67 TYR A CA 1
ATOM 529 C C . TYR A 1 67 ? 4.402 -1.872 19.965 1.00 90.94 67 TYR A C 1
ATOM 531 O O . TYR A 1 67 ? 4.626 -1.662 18.776 1.00 90.94 67 TYR A O 1
ATOM 539 N N . GLY A 1 68 ? 4.719 -3.028 20.553 1.00 89.94 68 GLY A N 1
ATOM 540 C CA . GLY A 1 68 ? 5.407 -4.111 19.852 1.00 89.94 68 GLY A CA 1
ATOM 541 C C . GLY A 1 68 ? 4.676 -4.613 18.596 1.00 89.94 68 GLY A C 1
ATOM 542 O O . GLY A 1 68 ? 5.300 -5.220 17.725 1.00 89.94 68 GLY A O 1
ATOM 543 N N . ALA A 1 69 ? 3.382 -4.311 18.421 1.00 91.44 69 ALA A N 1
ATOM 544 C CA . ALA A 1 69 ? 2.664 -4.592 17.180 1.00 91.44 69 ALA A CA 1
ATOM 545 C C . ALA A 1 69 ? 3.261 -3.859 15.959 1.00 91.44 69 ALA A C 1
ATOM 547 O O . ALA A 1 69 ? 3.160 -4.376 14.848 1.00 91.44 69 ALA A O 1
ATOM 548 N N . THR A 1 70 ? 3.942 -2.717 16.136 1.00 92.31 70 THR A N 1
ATOM 549 C CA . THR A 1 70 ? 4.617 -1.994 15.036 1.00 92.31 70 THR A CA 1
ATOM 550 C C . THR A 1 70 ? 5.882 -2.679 14.534 1.00 92.31 70 THR A C 1
ATOM 552 O O . THR A 1 70 ? 6.398 -2.319 13.479 1.00 92.31 70 THR A O 1
ATOM 555 N N . VAL A 1 71 ? 6.343 -3.723 15.222 1.00 90.56 71 VAL A N 1
ATOM 556 C CA . VAL A 1 71 ? 7.503 -4.549 14.849 1.00 90.56 71 VAL A CA 1
ATOM 557 C C . VAL A 1 71 ? 7.180 -6.048 14.896 1.00 90.56 71 VAL A C 1
ATOM 559 O O . VAL A 1 71 ? 8.073 -6.884 15.006 1.00 90.56 71 VAL A O 1
ATOM 562 N N . ASN A 1 72 ? 5.894 -6.406 14.803 1.00 88.44 72 ASN A N 1
ATOM 563 C CA . ASN A 1 72 ? 5.375 -7.781 14.869 1.00 88.44 72 ASN A CA 1
ATOM 564 C C . ASN A 1 72 ? 5.761 -8.574 16.125 1.00 88.44 72 ASN A C 1
ATOM 566 O O . ASN A 1 72 ? 5.856 -9.801 16.053 1.00 88.44 72 ASN A O 1
ATOM 570 N N . LEU A 1 73 ? 6.024 -7.906 17.248 1.00 86.94 73 LEU A N 1
ATOM 571 C CA . LEU A 1 73 ? 6.521 -8.544 18.470 1.00 86.94 73 LEU A CA 1
ATOM 572 C C . LEU A 1 73 ? 7.799 -9.366 18.225 1.00 86.94 73 LEU A C 1
ATOM 574 O O . LEU A 1 73 ? 8.048 -10.357 18.911 1.00 86.94 73 LEU A O 1
ATOM 578 N N . PHE A 1 74 ? 8.612 -8.980 17.235 1.00 87.50 74 PHE A N 1
ATOM 579 C CA . PHE A 1 74 ? 9.909 -9.608 17.044 1.00 87.50 74 PHE A CA 1
ATOM 580 C C . PHE A 1 74 ? 10.817 -9.336 18.235 1.00 87.50 74 PHE A C 1
ATOM 582 O O . PHE A 1 74 ? 10.754 -8.278 18.860 1.00 87.50 74 PHE A O 1
ATOM 589 N N . THR A 1 75 ? 11.689 -10.295 18.522 1.00 87.75 75 THR A N 1
ATOM 590 C CA . THR A 1 75 ? 12.714 -10.155 19.547 1.00 87.75 75 THR A CA 1
ATOM 591 C C . THR A 1 75 ? 14.052 -9.781 18.926 1.00 87.75 75 THR A C 1
ATOM 593 O O . THR A 1 75 ? 14.369 -10.179 17.802 1.00 87.75 75 THR A O 1
ATOM 596 N N . ASN A 1 76 ? 14.876 -9.051 19.670 1.00 85.50 76 ASN A N 1
ATOM 597 C CA . ASN A 1 76 ? 16.277 -8.864 19.331 1.00 85.50 76 ASN A CA 1
ATOM 598 C C . ASN A 1 76 ? 17.062 -10.186 19.497 1.00 85.50 76 ASN A C 1
ATOM 600 O O . ASN A 1 76 ? 16.527 -11.224 19.895 1.00 85.50 76 ASN A O 1
ATOM 604 N N . ARG A 1 77 ? 18.369 -10.154 19.213 1.00 86.81 77 ARG A N 1
ATOM 605 C CA . ARG A 1 77 ? 19.249 -11.334 19.324 1.00 86.81 77 ARG A CA 1
ATOM 606 C C . ARG A 1 77 ? 19.393 -11.882 20.751 1.00 86.81 77 ARG A C 1
ATOM 608 O O . ARG A 1 77 ? 19.828 -13.019 20.895 1.00 86.81 77 ARG A O 1
ATOM 615 N N . ALA A 1 78 ? 19.063 -11.092 21.771 1.00 88.94 78 ALA A N 1
ATOM 616 C CA . ALA A 1 78 ? 19.058 -11.504 23.172 1.00 88.94 78 ALA A CA 1
ATOM 617 C C . ALA A 1 78 ? 17.706 -12.099 23.617 1.00 88.94 78 ALA A C 1
ATOM 619 O O . ALA A 1 78 ? 17.583 -12.536 24.757 1.00 88.94 78 ALA A O 1
ATOM 620 N N . GLY A 1 79 ? 16.705 -12.159 22.729 1.00 86.06 79 GLY A N 1
ATOM 621 C CA . GLY A 1 79 ? 15.370 -12.675 23.042 1.00 86.06 79 GLY A CA 1
ATOM 622 C C . GLY A 1 79 ? 14.429 -11.642 23.670 1.00 86.06 79 GLY A C 1
ATOM 623 O O . GLY A 1 79 ? 13.370 -12.012 24.166 1.00 86.06 79 GLY A O 1
ATOM 624 N N . GLU A 1 80 ? 14.781 -10.356 23.642 1.00 84.50 80 GLU A N 1
ATOM 625 C CA . GLU A 1 80 ? 13.973 -9.273 24.214 1.00 84.50 80 GLU A CA 1
ATOM 626 C C . GLU A 1 80 ? 13.061 -8.666 23.146 1.00 84.50 80 GLU A C 1
ATOM 628 O O . GLU A 1 80 ? 13.504 -8.447 22.017 1.00 84.50 80 GLU A O 1
ATOM 633 N N . TYR A 1 81 ? 11.805 -8.367 23.484 1.00 83.62 81 TYR A N 1
ATOM 634 C CA . TYR A 1 81 ? 10.868 -7.747 22.544 1.00 83.62 81 TYR A CA 1
ATOM 635 C C . TYR A 1 81 ? 11.376 -6.395 22.031 1.00 83.62 81 TYR A C 1
ATOM 637 O O . TYR A 1 81 ? 11.813 -5.531 22.792 1.00 83.62 81 TYR A O 1
ATOM 645 N N . LEU A 1 82 ? 11.285 -6.205 20.717 1.00 82.44 82 LEU A N 1
ATOM 646 C CA . LEU A 1 82 ? 11.490 -4.920 20.066 1.00 82.44 82 LEU A CA 1
ATOM 647 C C . LEU A 1 82 ? 10.241 -4.046 20.263 1.00 82.44 82 LEU A C 1
ATOM 649 O O . LEU A 1 82 ? 9.116 -4.543 20.220 1.00 82.44 82 LEU A O 1
ATOM 653 N N . GLY A 1 83 ? 10.429 -2.731 20.409 1.00 70.38 83 GLY A N 1
ATOM 654 C CA . GLY A 1 83 ? 9.309 -1.785 20.446 1.00 70.38 83 GLY A CA 1
ATOM 655 C C . GLY A 1 83 ? 8.598 -1.684 21.799 1.00 70.38 83 GLY A C 1
ATOM 656 O O . GLY A 1 83 ? 7.380 -1.585 21.811 1.00 70.38 83 GLY A O 1
ATOM 657 N N . TYR A 1 84 ? 9.365 -1.611 22.892 1.00 76.25 84 TYR A N 1
ATOM 658 C CA . TYR A 1 84 ? 8.944 -1.379 24.286 1.00 76.25 84 TYR A CA 1
ATOM 659 C C . TYR A 1 84 ? 8.533 -2.628 25.091 1.00 76.25 84 TYR A C 1
ATOM 661 O O . TYR A 1 84 ? 8.078 -3.631 24.544 1.00 76.25 84 TYR A O 1
ATOM 669 N N . GLY A 1 85 ? 8.762 -2.560 26.408 1.00 76.56 85 GLY A N 1
ATOM 670 C CA . GLY A 1 85 ? 8.476 -3.631 27.360 1.00 76.56 85 GLY A CA 1
ATOM 671 C C . GLY A 1 85 ? 6.990 -3.745 27.728 1.00 76.56 85 GLY A C 1
ATOM 672 O O . GLY A 1 85 ? 6.176 -2.914 27.317 1.00 76.56 85 GLY A O 1
ATOM 673 N N . PRO A 1 86 ? 6.610 -4.780 28.500 1.00 78.44 86 PRO A N 1
ATOM 674 C CA . PRO A 1 86 ? 5.221 -5.028 28.906 1.00 78.44 86 PRO A CA 1
ATOM 675 C C . PRO A 1 86 ? 4.599 -3.902 29.751 1.00 78.44 86 PRO A C 1
ATOM 677 O O . PRO A 1 86 ? 3.382 -3.845 29.889 1.00 78.44 86 PRO A O 1
ATOM 680 N N . GLU A 1 87 ? 5.417 -3.026 30.328 1.00 83.38 87 GLU A N 1
ATOM 681 C CA . GLU A 1 87 ? 5.011 -1.849 31.098 1.00 83.38 87 GLU A CA 1
ATOM 682 C C . GLU A 1 87 ? 4.624 -0.635 30.240 1.00 83.38 87 GLU A C 1
ATOM 684 O O . GLU A 1 87 ? 4.151 0.369 30.776 1.00 83.38 87 GLU A O 1
ATOM 689 N N . ALA A 1 88 ? 4.859 -0.693 28.929 1.00 84.44 88 ALA A N 1
ATOM 690 C CA . ALA A 1 88 ? 4.576 0.414 28.032 1.00 84.44 88 ALA A CA 1
ATOM 691 C C . ALA A 1 88 ? 3.070 0.658 27.878 1.00 84.44 88 ALA A C 1
ATOM 693 O O . ALA A 1 88 ? 2.262 -0.272 27.884 1.00 84.44 88 ALA A O 1
ATOM 694 N N . ALA A 1 89 ? 2.701 1.927 27.686 1.00 88.88 89 ALA A N 1
ATOM 695 C CA . ALA A 1 89 ? 1.347 2.279 27.281 1.00 88.88 89 ALA A CA 1
ATOM 696 C C . ALA A 1 89 ? 1.003 1.633 25.929 1.00 88.88 89 ALA A C 1
ATOM 698 O O . ALA A 1 89 ? 1.884 1.273 25.152 1.00 88.88 89 ALA A O 1
ATOM 699 N N . GLU A 1 90 ? -0.283 1.518 25.617 1.00 93.44 90 GLU A N 1
ATOM 700 C CA . GLU A 1 90 ? -0.724 1.111 24.283 1.00 93.44 90 GLU A CA 1
ATOM 701 C C . GLU A 1 90 ? -0.698 2.299 23.314 1.00 93.44 90 GLU A C 1
ATOM 703 O O . GLU A 1 90 ? -1.059 3.413 23.687 1.00 93.44 90 GLU A O 1
ATOM 708 N N . LEU A 1 91 ? -0.327 2.075 22.055 1.00 95.12 91 LEU A N 1
ATOM 709 C CA . LEU A 1 91 ? -0.496 3.074 20.999 1.00 95.12 91 LEU A CA 1
ATOM 710 C C . LEU A 1 91 ? -1.980 3.272 20.676 1.00 95.12 91 LEU A C 1
ATOM 712 O O . LEU A 1 91 ? -2.807 2.409 20.975 1.00 95.12 91 LEU A O 1
ATOM 716 N N . ILE A 1 92 ? -2.310 4.376 20.007 1.00 98.00 92 ILE A N 1
ATOM 717 C CA . ILE A 1 92 ? -3.651 4.638 19.473 1.00 98.00 92 ILE A CA 1
ATOM 718 C C . ILE A 1 92 ? -3.583 4.690 17.947 1.00 98.00 92 ILE A C 1
ATOM 720 O O . ILE A 1 92 ? -2.888 5.529 17.384 1.00 98.00 92 ILE A O 1
ATOM 724 N N . GLY A 1 93 ? -4.326 3.814 17.274 1.00 98.19 93 GLY A N 1
ATOM 725 C CA . GLY A 1 93 ? -4.546 3.878 15.831 1.00 98.19 93 GLY A CA 1
ATOM 726 C C . GLY A 1 93 ? -5.853 4.596 15.505 1.00 98.19 93 GLY A C 1
ATOM 727 O O . GLY A 1 93 ? -6.909 4.222 16.018 1.00 98.19 93 GLY A O 1
ATOM 728 N N . ILE A 1 94 ? -5.795 5.611 14.643 1.00 98.56 94 ILE A N 1
ATOM 729 C CA . ILE A 1 94 ? -6.968 6.352 14.164 1.00 98.56 94 ILE A CA 1
ATOM 730 C C . ILE A 1 94 ? -7.193 6.012 12.683 1.00 98.56 94 ILE A C 1
ATOM 732 O O . ILE A 1 94 ? -6.306 6.292 11.874 1.00 98.56 94 ILE A O 1
ATOM 736 N N . PRO A 1 95 ? -8.346 5.429 12.294 1.00 98.56 95 PRO A N 1
ATOM 737 C CA . PRO A 1 95 ? -8.610 5.084 10.898 1.00 98.56 95 PRO A CA 1
ATOM 738 C C . PRO A 1 95 ? -8.857 6.325 10.042 1.00 98.56 95 PRO A C 1
ATOM 740 O O . PRO A 1 95 ? -9.611 7.211 10.443 1.00 98.56 95 PRO A O 1
ATOM 743 N N . GLU A 1 96 ? -8.271 6.357 8.850 1.00 98.50 96 GLU A N 1
ATOM 744 C CA . GLU A 1 96 ? -8.455 7.396 7.829 1.00 98.50 96 GLU A CA 1
ATOM 745 C C . GLU A 1 96 ? -9.686 7.072 6.975 1.00 98.50 96 GLU A C 1
ATOM 747 O O . GLU A 1 96 ? -9.626 6.118 6.191 1.00 98.50 96 GLU A O 1
ATOM 752 N N . PRO A 1 97 ? -10.817 7.796 7.120 1.00 98.69 97 PRO A N 1
ATOM 753 C CA . PRO A 1 97 ? -12.062 7.463 6.429 1.00 98.69 97 PRO A CA 1
ATOM 754 C C . PRO A 1 97 ? -11.916 7.352 4.916 1.00 98.69 97 PRO A C 1
ATOM 756 O O . PRO A 1 97 ? -12.479 6.439 4.327 1.00 98.69 97 PRO A O 1
ATOM 759 N N . GLU A 1 98 ? -11.122 8.228 4.303 1.00 98.12 98 GLU A N 1
ATOM 760 C CA . GLU A 1 98 ? -10.832 8.271 2.868 1.00 98.12 98 GLU A CA 1
ATOM 761 C C . GLU A 1 98 ? -10.164 6.991 2.342 1.00 98.12 98 GLU A C 1
ATOM 763 O O . GLU A 1 98 ? -10.141 6.741 1.141 1.00 98.12 98 GLU A O 1
ATOM 768 N N . THR A 1 99 ? -9.657 6.137 3.233 1.00 98.62 99 THR A N 1
ATOM 769 C CA . THR A 1 99 ? -9.047 4.847 2.886 1.00 98.62 99 THR A CA 1
ATOM 770 C C . THR A 1 99 ? -10.001 3.662 3.051 1.00 98.62 99 THR A C 1
ATOM 772 O O . THR A 1 99 ? -9.570 2.513 2.923 1.00 98.62 99 THR A O 1
ATOM 775 N N . PHE A 1 100 ? -11.287 3.896 3.333 1.00 98.81 100 PHE A N 1
ATOM 776 C CA . PHE A 1 100 ? -12.271 2.817 3.400 1.00 98.81 100 PHE A CA 1
ATOM 777 C C . PHE A 1 100 ? -12.342 2.051 2.074 1.00 98.81 100 PHE A C 1
ATOM 779 O O . PHE A 1 100 ? -12.517 2.647 1.007 1.00 98.81 100 PHE A O 1
ATOM 786 N N . MET A 1 101 ? -12.237 0.726 2.157 1.00 98.69 101 MET A N 1
ATOM 787 C CA . MET A 1 101 ? -12.318 -0.178 1.012 1.00 98.69 101 MET A CA 1
ATOM 788 C C . MET A 1 101 ? -12.974 -1.503 1.406 1.00 98.69 101 MET A C 1
ATOM 790 O O . MET A 1 101 ? -12.487 -2.179 2.312 1.00 98.69 101 MET A O 1
ATOM 794 N N . GLN A 1 102 ? -14.043 -1.901 0.717 1.00 98.69 102 GLN A N 1
ATOM 795 C CA . GLN A 1 102 ? -14.621 -3.244 0.809 1.00 98.69 102 GLN A CA 1
ATOM 796 C C . GLN A 1 102 ? -13.646 -4.278 0.234 1.00 98.69 102 GLN A C 1
ATOM 798 O O . GLN A 1 102 ? -13.040 -4.054 -0.814 1.00 98.69 102 GLN A O 1
ATOM 803 N N . LEU A 1 103 ? -13.492 -5.423 0.901 1.00 98.56 103 LEU A N 1
ATOM 804 C CA . LEU A 1 103 ? -12.632 -6.497 0.407 1.00 98.56 103 LEU A CA 1
ATOM 805 C C . LEU A 1 103 ? -13.342 -7.301 -0.696 1.00 98.56 103 LEU A C 1
ATOM 807 O O . LEU A 1 103 ? -14.397 -7.882 -0.435 1.00 98.56 103 LEU A O 1
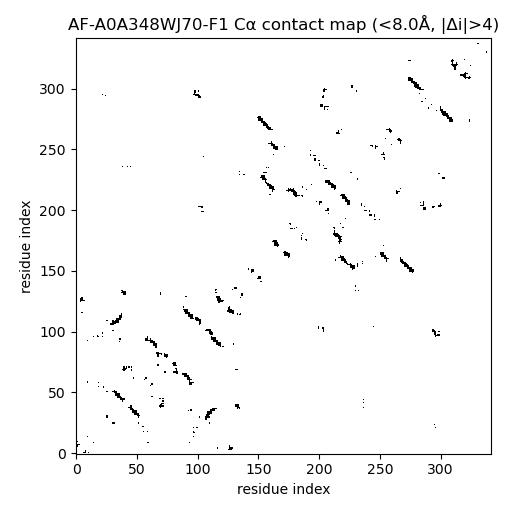ATOM 811 N N . PRO A 1 104 ? -12.751 -7.436 -1.898 1.00 98.19 104 PRO A N 1
ATOM 812 C CA . PRO A 1 104 ? -13.346 -8.204 -2.994 1.00 98.19 104 PRO A CA 1
ATOM 813 C C . PRO A 1 104 ? -13.672 -9.670 -2.693 1.00 98.19 104 PRO A C 1
ATOM 815 O O . PRO A 1 104 ? -14.628 -10.227 -3.226 1.00 98.19 104 PRO A O 1
ATOM 818 N N . TRP A 1 105 ? -12.853 -10.305 -1.858 1.00 98.31 105 TRP A N 1
ATOM 819 C CA . TRP A 1 105 ? -12.962 -11.718 -1.481 1.00 98.31 105 TRP A CA 1
ATOM 820 C C . TRP A 1 105 ? -13.810 -11.951 -0.226 1.00 98.31 105 TRP A C 1
ATOM 822 O O . TRP A 1 105 ? -14.156 -13.087 0.086 1.00 98.31 105 TRP A O 1
ATOM 832 N N . ALA A 1 106 ? -14.139 -10.891 0.512 1.00 98.06 106 ALA A N 1
ATOM 833 C CA . ALA A 1 106 ? -14.960 -10.955 1.715 1.00 98.06 106 ALA A CA 1
ATOM 834 C C . ALA A 1 106 ? -15.877 -9.724 1.757 1.00 98.06 106 ALA A C 1
ATOM 836 O O . ALA A 1 106 ? -15.591 -8.778 2.490 1.00 98.06 106 ALA A O 1
ATOM 837 N N . PRO A 1 107 ? -16.969 -9.709 0.966 1.00 97.38 107 PRO A N 1
ATOM 838 C CA . PRO A 1 107 ? -17.770 -8.502 0.760 1.00 97.38 107 PRO A CA 1
ATOM 839 C C . PRO A 1 107 ? -18.408 -7.933 2.032 1.00 97.38 107 PRO A C 1
ATOM 841 O O . PRO A 1 107 ? -18.718 -6.752 2.068 1.00 97.38 107 PRO A O 1
ATOM 844 N N . THR A 1 108 ? -18.567 -8.719 3.096 1.00 98.56 108 THR A N 1
ATOM 845 C CA . THR A 1 108 ? -19.061 -8.231 4.395 1.00 98.56 108 THR A CA 1
ATOM 846 C C . THR A 1 108 ? -17.977 -7.550 5.241 1.00 98.56 108 THR A C 1
ATOM 848 O O . THR A 1 108 ? -18.237 -7.159 6.379 1.00 98.56 108 THR A O 1
ATOM 851 N N . ILE A 1 109 ? -16.756 -7.391 4.714 1.00 98.75 109 ILE A N 1
ATOM 852 C CA . ILE A 1 109 ? -15.611 -6.805 5.417 1.00 98.75 109 ILE A CA 1
ATOM 853 C C . ILE A 1 109 ? -15.099 -5.562 4.686 1.00 98.75 109 ILE A C 1
ATOM 855 O O . ILE A 1 109 ? -14.810 -5.593 3.488 1.00 98.75 109 ILE A O 1
ATOM 859 N N . GLY A 1 110 ? -14.923 -4.475 5.438 1.00 98.62 110 GLY A N 1
ATOM 860 C CA . GLY A 1 110 ? -14.211 -3.272 5.004 1.00 98.62 110 GLY A CA 1
ATOM 861 C C . GLY A 1 110 ? -12.832 -3.155 5.652 1.00 98.62 110 GLY A C 1
ATOM 862 O O . GLY A 1 110 ? -12.605 -3.688 6.737 1.00 98.62 110 GLY A O 1
ATOM 863 N N . ARG A 1 111 ? -11.902 -2.431 5.025 1.00 98.56 111 ARG A N 1
ATOM 864 C CA . ARG A 1 111 ? -10.592 -2.086 5.602 1.00 98.56 111 ARG A CA 1
ATOM 865 C C . ARG A 1 111 ? -10.333 -0.586 5.604 1.00 98.56 111 ARG A C 1
ATOM 867 O O . ARG A 1 111 ? -10.877 0.125 4.767 1.00 98.56 111 ARG A O 1
ATOM 874 N N . PHE A 1 112 ? -9.440 -0.146 6.487 1.00 98.75 112 PHE A N 1
ATOM 875 C CA . PHE A 1 112 ? -8.903 1.219 6.549 1.00 98.75 112 PHE A CA 1
ATOM 876 C C . PHE A 1 112 ? -7.411 1.193 6.837 1.00 98.75 112 PHE A C 1
ATOM 878 O O . PHE A 1 112 ? -6.973 0.406 7.674 1.00 98.75 112 PHE A O 1
ATOM 885 N N . TYR A 1 113 ? -6.657 2.120 6.257 1.00 98.69 113 TYR A N 1
ATOM 886 C CA . TYR A 1 113 ? -5.369 2.495 6.827 1.00 98.69 113 TYR A CA 1
ATOM 887 C C . TYR A 1 113 ? -5.564 3.402 8.042 1.00 98.69 113 TYR A C 1
ATOM 889 O O . TYR A 1 113 ? -6.536 4.153 8.139 1.00 98.69 113 TYR A O 1
ATOM 897 N N . CYS A 1 114 ? -4.647 3.296 8.995 1.00 98.56 114 CYS A N 1
ATOM 898 C CA . CYS A 1 114 ? -4.683 4.026 10.250 1.00 98.56 114 CYS A CA 1
ATOM 899 C C . CYS A 1 114 ? -3.368 4.775 10.459 1.00 98.56 114 CYS A C 1
ATOM 901 O O . CYS A 1 114 ? -2.297 4.196 10.272 1.00 98.56 114 CYS A O 1
ATOM 903 N N . THR A 1 115 ? -3.463 6.025 10.907 1.00 98.38 115 THR A N 1
ATOM 904 C CA . THR A 1 115 ? -2.322 6.771 11.449 1.00 98.38 115 THR A CA 1
ATOM 905 C C . THR A 1 115 ? -2.173 6.429 12.930 1.00 98.38 115 THR A C 1
ATOM 907 O O . THR A 1 115 ? -3.174 6.319 13.649 1.00 98.38 115 THR A O 1
ATOM 910 N N . LEU A 1 116 ? -0.937 6.235 13.391 1.00 98.12 116 LEU A N 1
ATOM 911 C CA . LEU A 1 116 ? -0.654 5.831 14.767 1.00 98.12 116 LEU A CA 1
ATOM 912 C C . LEU A 1 116 ? -0.129 6.996 15.608 1.00 98.12 116 LEU A C 1
ATOM 914 O O . LEU A 1 116 ? 0.699 7.802 15.178 1.00 98.12 116 LEU A O 1
ATOM 918 N N . PHE A 1 117 ? -0.569 7.022 16.858 1.00 98.06 117 PHE A N 1
ATOM 919 C CA . PHE A 1 117 ? -0.239 8.032 17.851 1.00 98.06 117 PHE A CA 1
ATOM 920 C C . PHE A 1 117 ? 0.203 7.373 19.155 1.00 98.06 117 PHE A C 1
ATOM 922 O O . PHE A 1 117 ? -0.165 6.235 19.464 1.00 98.06 117 PHE A O 1
ATOM 929 N N . ARG A 1 118 ? 0.972 8.121 19.941 1.00 96.38 118 ARG A N 1
ATOM 930 C CA . ARG A 1 118 ? 1.213 7.826 21.354 1.00 96.38 118 ARG A CA 1
ATOM 931 C C . ARG A 1 118 ? -0.106 7.871 22.118 1.00 96.38 118 ARG A C 1
ATOM 933 O O . ARG A 1 118 ? -1.047 8.557 21.704 1.00 96.38 118 ARG A O 1
ATOM 940 N N . ASN A 1 119 ? -0.192 7.155 23.236 1.00 95.31 119 ASN A N 1
ATOM 941 C CA . ASN A 1 119 ? -1.403 7.195 24.046 1.00 95.31 119 ASN A CA 1
ATOM 942 C C . ASN A 1 119 ? -1.657 8.617 24.564 1.00 95.31 119 ASN A C 1
ATOM 944 O O . ASN A 1 119 ? -0.724 9.384 24.808 1.00 95.31 119 ASN A O 1
ATOM 948 N N . ARG A 1 120 ? -2.927 8.955 24.788 1.00 94.31 120 ARG A N 1
ATOM 949 C CA . ARG A 1 120 ? -3.320 10.213 25.439 1.00 94.31 120 ARG A CA 1
ATOM 950 C C . ARG A 1 120 ? -2.839 10.282 26.887 1.00 94.31 120 ARG A C 1
ATOM 952 O O . ARG A 1 120 ? -2.618 11.370 27.398 1.00 94.31 120 ARG A O 1
ATOM 959 N N . GLU A 1 121 ? -2.679 9.129 27.530 1.00 91.44 121 GLU A N 1
ATOM 960 C CA . GLU A 1 121 ? -2.296 9.017 28.942 1.00 91.44 121 GLU A CA 1
ATOM 961 C C . GLU A 1 121 ? -0.775 8.982 29.162 1.00 91.44 121 GLU A C 1
ATOM 963 O O . GLU A 1 121 ? -0.306 8.872 30.296 1.00 91.44 121 GLU A O 1
ATOM 968 N N . GLU A 1 122 ? 0.025 9.057 28.096 1.00 92.25 122 GLU A N 1
ATOM 969 C CA . GLU A 1 122 ? 1.476 9.021 28.236 1.00 92.25 122 GLU A CA 1
ATOM 970 C C . GLU A 1 122 ? 2.041 10.282 28.891 1.00 92.25 122 GLU A C 1
ATOM 972 O O . GLU A 1 122 ? 1.618 11.404 28.629 1.00 92.25 122 GLU A O 1
ATOM 977 N N . LYS A 1 123 ? 3.060 10.093 29.737 1.00 91.06 123 LYS A N 1
ATOM 978 C CA . LYS A 1 123 ? 3.729 11.197 30.441 1.00 91.06 123 LYS A CA 1
ATOM 979 C C . LYS A 1 123 ? 4.547 12.077 29.499 1.00 91.06 123 LYS A C 1
ATOM 981 O O . LYS A 1 123 ? 4.655 13.279 29.719 1.00 91.06 123 LYS A O 1
ATOM 986 N N . GLU A 1 124 ? 5.140 11.467 28.477 1.00 90.75 124 GLU A N 1
ATOM 987 C CA . GLU A 1 124 ? 5.980 12.141 27.493 1.00 90.75 124 GLU A CA 1
ATOM 988 C C . GLU A 1 124 ? 5.270 12.163 26.140 1.00 90.75 124 GLU A C 1
ATOM 990 O O . GLU A 1 124 ? 4.972 11.117 25.560 1.00 90.75 124 GLU A O 1
ATOM 995 N N . ASN A 1 125 ? 5.024 13.374 25.635 1.00 93.69 125 ASN A N 1
ATOM 996 C CA . ASN A 1 125 ? 4.378 13.621 24.345 1.00 93.69 125 ASN A CA 1
ATOM 997 C C . ASN A 1 125 ? 3.018 12.892 24.167 1.00 93.69 125 ASN A C 1
ATOM 999 O O . ASN A 1 125 ? 2.846 12.147 23.196 1.00 93.69 125 ASN A O 1
ATOM 1003 N N . PRO A 1 126 ? 2.049 13.068 25.091 1.00 95.56 126 PRO A N 1
ATOM 1004 C CA . PRO A 1 126 ? 0.736 12.435 24.981 1.00 95.56 126 PRO A CA 1
ATOM 1005 C C . PRO A 1 126 ? 0.050 12.796 23.663 1.00 95.56 126 PRO A C 1
ATOM 1007 O O . PRO A 1 126 ? 0.025 13.958 23.260 1.00 95.56 126 PRO A O 1
ATOM 1010 N N . GLY A 1 127 ? -0.509 11.797 22.977 1.00 96.94 127 GLY A N 1
ATOM 1011 C CA . GLY A 1 127 ? -1.181 11.999 21.690 1.00 96.94 127 GLY A CA 1
ATOM 1012 C C . GLY A 1 127 ? -0.278 12.522 20.563 1.00 96.94 127 GLY A C 1
ATOM 1013 O O . GLY A 1 127 ? -0.795 12.985 19.550 1.00 96.94 127 GLY A O 1
ATOM 1014 N N . GLY A 1 128 ? 1.049 12.493 20.712 1.00 97.62 128 GLY A N 1
ATOM 1015 C CA . GLY A 1 128 ? 1.977 12.815 19.626 1.00 97.62 128 GLY A CA 1
ATOM 1016 C C . GLY A 1 128 ? 1.977 11.740 18.537 1.00 97.62 128 GLY A C 1
ATOM 1017 O O . GLY A 1 128 ? 1.626 10.589 18.802 1.00 97.62 128 GLY A O 1
ATOM 1018 N N . TYR A 1 129 ? 2.400 12.076 17.316 1.00 97.56 129 TYR A N 1
ATOM 1019 C CA . TYR A 1 129 ? 2.594 11.057 16.274 1.00 97.56 129 TYR A CA 1
ATOM 1020 C C . TYR A 1 129 ? 3.544 9.949 16.740 1.00 97.56 129 TYR A C 1
ATOM 1022 O O . TYR A 1 129 ? 4.583 10.207 17.358 1.00 97.56 129 TYR A O 1
ATOM 1030 N N . LEU A 1 130 ? 3.208 8.702 16.416 1.00 95.88 130 LEU A N 1
ATOM 1031 C CA . LEU A 1 130 ? 4.051 7.572 16.765 1.00 95.88 130 LEU A CA 1
ATOM 1032 C C . LEU A 1 130 ? 5.254 7.487 15.817 1.00 95.88 130 LEU A C 1
ATOM 1034 O O . LEU A 1 130 ? 5.110 7.428 14.600 1.00 95.88 130 LEU A O 1
ATOM 1038 N N . THR A 1 131 ? 6.461 7.414 16.374 1.00 93.31 131 THR A N 1
ATOM 1039 C CA . THR A 1 131 ? 7.711 7.393 15.594 1.00 93.31 131 THR A CA 1
ATOM 1040 C C . THR A 1 131 ? 7.898 6.127 14.759 1.00 93.31 131 THR A C 1
ATOM 1042 O O . THR A 1 131 ? 8.614 6.162 13.762 1.00 93.31 131 THR A O 1
ATOM 1045 N N . SER A 1 132 ? 7.246 5.023 15.132 1.00 93.25 132 SER A N 1
ATOM 1046 C CA . SER A 1 132 ? 7.260 3.756 14.387 1.00 93.25 132 SER A CA 1
ATOM 1047 C C . SER A 1 132 ? 6.127 3.623 13.359 1.00 93.25 132 SER A C 1
ATOM 1049 O O . SER A 1 132 ? 5.989 2.568 12.745 1.00 93.25 132 SER A O 1
ATOM 1051 N N . ASP A 1 133 ? 5.332 4.675 13.134 1.00 96.31 133 ASP A N 1
ATOM 1052 C CA . ASP A 1 133 ? 4.333 4.707 12.063 1.00 96.31 133 ASP A CA 1
ATOM 1053 C C . ASP A 1 133 ? 4.990 4.977 10.704 1.00 96.31 133 ASP A C 1
ATOM 1055 O O . ASP A 1 133 ? 5.177 6.127 10.307 1.00 96.31 133 ASP A O 1
ATOM 1059 N N . CYS A 1 134 ? 5.345 3.923 9.968 1.00 95.06 134 CYS A N 1
ATOM 1060 C CA . CYS A 1 134 ? 6.005 4.049 8.666 1.00 95.06 134 CYS A CA 1
ATOM 1061 C C . CYS A 1 134 ? 5.185 4.862 7.656 1.00 95.06 134 CYS A C 1
ATOM 1063 O O . CYS A 1 134 ? 5.732 5.725 6.968 1.00 95.06 134 CYS A O 1
ATOM 1065 N N . ARG A 1 135 ? 3.873 4.611 7.585 1.00 97.31 135 ARG A N 1
ATOM 1066 C CA . ARG A 1 135 ? 2.981 5.269 6.626 1.00 97.31 135 ARG A CA 1
ATOM 1067 C C . ARG A 1 135 ? 2.756 6.731 7.005 1.00 97.31 135 ARG A C 1
ATOM 1069 O O . ARG A 1 135 ? 2.887 7.613 6.158 1.00 97.31 135 ARG A O 1
ATOM 1076 N N . GLY A 1 136 ? 2.475 7.000 8.280 1.00 97.12 136 GLY A N 1
ATOM 1077 C CA . GLY A 1 136 ? 2.332 8.362 8.787 1.00 97.12 136 GLY A CA 1
ATOM 1078 C C . GLY A 1 136 ? 3.626 9.170 8.659 1.00 97.12 136 GLY A C 1
ATOM 1079 O O . GLY A 1 136 ? 3.579 10.345 8.298 1.00 97.12 136 GLY A O 1
ATOM 1080 N N . ASN A 1 137 ? 4.787 8.553 8.910 1.00 97.12 137 ASN A N 1
ATOM 1081 C CA . ASN A 1 137 ? 6.094 9.184 8.710 1.00 97.12 137 ASN A CA 1
ATOM 1082 C C . ASN A 1 137 ? 6.297 9.585 7.246 1.00 97.12 137 ASN A C 1
ATOM 1084 O O . ASN A 1 137 ? 6.645 10.737 6.997 1.00 97.12 137 ASN A O 1
ATOM 1088 N N . LEU A 1 138 ? 6.030 8.679 6.294 1.00 97.56 138 LEU A N 1
ATOM 1089 C CA . LEU A 1 138 ? 6.125 8.974 4.862 1.00 97.56 138 LEU A CA 1
ATOM 1090 C C . LEU A 1 138 ? 5.255 10.178 4.484 1.00 97.56 138 LEU A C 1
ATOM 1092 O O . LEU A 1 138 ? 5.763 11.115 3.874 1.00 97.56 138 LEU A O 1
ATOM 1096 N N . ARG A 1 139 ? 3.985 10.191 4.915 1.00 97.75 139 ARG A N 1
ATOM 1097 C CA . ARG A 1 139 ? 3.065 11.316 4.688 1.00 97.75 139 ARG A CA 1
ATOM 1098 C C . ARG A 1 139 ? 3.663 12.636 5.180 1.00 97.75 139 ARG A C 1
ATOM 1100 O O . ARG A 1 139 ? 3.808 13.572 4.406 1.00 97.75 139 ARG A O 1
ATOM 1107 N N . ARG A 1 140 ? 4.065 12.707 6.455 1.00 97.56 140 ARG A N 1
ATOM 1108 C CA . ARG A 1 140 ? 4.561 13.960 7.055 1.00 97.56 140 ARG A CA 1
ATOM 1109 C C . ARG A 1 140 ? 5.888 14.425 6.454 1.00 97.56 140 ARG A C 1
ATOM 1111 O O . ARG A 1 140 ? 6.072 15.623 6.271 1.00 97.56 140 ARG A O 1
ATOM 1118 N N . MET A 1 141 ? 6.803 13.499 6.160 1.00 97.44 141 MET A N 1
ATOM 1119 C CA . MET A 1 141 ? 8.081 13.815 5.511 1.00 97.44 141 MET A CA 1
ATOM 1120 C C . MET A 1 141 ? 7.865 14.337 4.091 1.00 97.44 141 MET A C 1
ATOM 1122 O O . MET A 1 141 ? 8.532 15.282 3.676 1.00 97.44 141 MET A O 1
ATOM 1126 N N . HIS A 1 142 ? 6.921 13.751 3.354 1.00 97.69 142 HIS A N 1
ATOM 1127 C CA . HIS A 1 142 ? 6.597 14.192 2.004 1.00 97.69 142 HIS A CA 1
ATOM 1128 C C . HIS A 1 142 ? 5.873 15.543 1.992 1.00 97.69 142 HIS A C 1
ATOM 1130 O O . HIS A 1 142 ? 6.257 16.413 1.214 1.00 97.69 142 HIS A O 1
ATOM 1136 N N . ASP A 1 143 ? 4.924 15.768 2.904 1.00 97.25 143 ASP A N 1
ATOM 1137 C CA . ASP A 1 143 ? 4.249 17.063 3.063 1.00 97.25 143 ASP A CA 1
ATOM 1138 C C . ASP A 1 143 ? 5.243 18.185 3.424 1.00 97.25 143 ASP A C 1
ATOM 1140 O O . ASP A 1 143 ? 5.133 19.309 2.931 1.00 97.25 143 ASP A O 1
ATOM 1144 N N . ASP A 1 144 ? 6.214 17.911 4.304 1.00 98.00 144 ASP A N 1
ATOM 1145 C CA . ASP A 1 144 ? 7.274 18.868 4.652 1.00 98.00 144 ASP A CA 1
ATOM 1146 C C . ASP A 1 144 ? 8.200 19.145 3.459 1.00 98.00 144 ASP A C 1
ATOM 1148 O O . ASP A 1 144 ? 8.515 20.300 3.158 1.00 98.00 144 ASP A O 1
ATOM 1152 N N . PHE A 1 145 ? 8.568 18.094 2.720 1.00 96.94 145 PHE A N 1
ATOM 1153 C CA . PHE A 1 145 ? 9.350 18.218 1.495 1.00 96.94 145 PHE A CA 1
ATOM 1154 C C . PHE A 1 145 ? 8.633 19.083 0.449 1.00 96.94 145 PHE A C 1
ATOM 1156 O O . PHE A 1 145 ? 9.245 19.997 -0.108 1.00 96.94 145 PHE A O 1
ATOM 1163 N N . GLU A 1 146 ? 7.334 18.867 0.230 1.00 96.81 146 GLU A N 1
ATOM 1164 C CA . GLU A 1 146 ? 6.530 19.683 -0.681 1.00 96.81 146 GLU A CA 1
ATOM 1165 C C . GLU A 1 146 ? 6.460 21.142 -0.221 1.00 96.81 146 GLU A C 1
ATOM 1167 O O . GLU A 1 146 ? 6.663 22.043 -1.028 1.00 96.81 146 GLU A O 1
ATOM 1172 N N . LYS A 1 147 ? 6.249 21.414 1.071 1.00 97.69 147 LYS A N 1
ATOM 1173 C CA . LYS A 1 147 ? 6.214 22.796 1.587 1.00 97.69 147 LYS A CA 1
ATOM 1174 C C . LYS A 1 147 ? 7.537 23.527 1.394 1.00 97.69 147 LYS A C 1
ATOM 1176 O O . LYS A 1 147 ? 7.547 24.712 1.068 1.00 97.69 147 LYS A O 1
ATOM 1181 N N . LYS A 1 148 ? 8.654 22.836 1.619 1.00 97.12 148 LYS A N 1
ATOM 1182 C CA . LYS A 1 148 ? 9.993 23.427 1.556 1.00 97.12 148 LYS A CA 1
ATOM 1183 C C . LYS A 1 148 ? 10.489 23.600 0.127 1.00 97.12 148 LYS A C 1
ATOM 1185 O O . LYS A 1 148 ? 11.183 24.571 -0.172 1.00 97.12 148 LYS A O 1
ATOM 1190 N N . HIS A 1 149 ? 10.172 22.644 -0.737 1.00 95.31 149 HIS A N 1
ATOM 1191 C CA . HIS A 1 149 ? 10.751 22.573 -2.068 1.00 95.31 149 HIS A CA 1
ATOM 1192 C C . HIS A 1 149 ? 9.730 22.814 -3.175 1.00 95.31 149 HIS A C 1
ATOM 1194 O O . HIS A 1 149 ? 10.143 23.101 -4.283 1.00 95.31 149 HIS A O 1
ATOM 1200 N N . GLY A 1 150 ? 8.423 22.741 -2.951 1.00 96.06 150 GLY A N 1
ATOM 1201 C CA . GLY A 1 150 ? 7.419 22.843 -4.020 1.00 96.06 150 GLY A CA 1
ATOM 1202 C C . GLY A 1 150 ? 7.526 21.714 -5.053 1.00 96.06 150 GLY A C 1
ATOM 1203 O O . GLY A 1 150 ? 7.135 21.892 -6.205 1.00 96.06 150 GLY A O 1
ATOM 1204 N N . ARG A 1 151 ? 8.135 20.584 -4.668 1.00 95.75 151 ARG A N 1
ATOM 1205 C CA . ARG A 1 151 ? 8.251 19.361 -5.470 1.00 95.75 151 ARG A CA 1
ATOM 1206 C C . ARG A 1 151 ? 7.555 18.225 -4.726 1.00 95.75 151 ARG A C 1
ATOM 1208 O O . ARG A 1 151 ? 7.632 18.160 -3.502 1.00 95.75 151 ARG A O 1
ATOM 1215 N N . ARG A 1 152 ? 6.951 17.291 -5.458 1.00 97.06 152 ARG A N 1
ATOM 1216 C CA . ARG A 1 152 ? 6.427 16.032 -4.910 1.00 97.06 152 ARG A CA 1
ATOM 1217 C C . ARG A 1 152 ? 7.097 14.835 -5.565 1.00 97.06 152 ARG A C 1
ATOM 1219 O O . ARG A 1 152 ? 7.350 14.852 -6.765 1.00 97.06 152 ARG A O 1
ATOM 1226 N N . LEU A 1 153 ? 7.341 13.793 -4.779 1.00 97.38 153 LEU A N 1
ATOM 1227 C CA . LEU A 1 153 ? 7.796 12.506 -5.281 1.00 97.38 153 LEU A CA 1
ATOM 1228 C C . LEU A 1 153 ? 6.622 11.737 -5.892 1.00 97.38 153 LEU A C 1
ATOM 1230 O O . LEU A 1 153 ? 5.608 11.511 -5.226 1.00 97.38 153 LEU A O 1
ATOM 1234 N N . ARG A 1 154 ? 6.791 11.305 -7.142 1.00 97.69 154 ARG A N 1
ATOM 1235 C CA . ARG A 1 154 ? 5.944 10.288 -7.766 1.00 97.69 154 ARG A CA 1
ATOM 1236 C C . ARG A 1 154 ? 6.768 9.041 -8.028 1.00 97.69 154 ARG A C 1
ATOM 1238 O O . ARG A 1 154 ? 7.942 9.133 -8.396 1.00 97.69 154 ARG A O 1
ATOM 1245 N N . ILE A 1 155 ? 6.160 7.885 -7.795 1.00 97.56 155 ILE A N 1
ATOM 1246 C CA . ILE A 1 155 ? 6.859 6.608 -7.828 1.00 97.56 155 ILE A CA 1
ATOM 1247 C C . ILE A 1 155 ? 5.975 5.510 -8.418 1.00 97.56 155 ILE A C 1
ATOM 1249 O O . ILE A 1 155 ? 4.784 5.417 -8.113 1.00 97.56 155 ILE A O 1
ATOM 1253 N N . GLY A 1 156 ? 6.569 4.697 -9.284 1.00 98.00 156 GLY A N 1
ATOM 1254 C CA . GLY A 1 156 ? 6.028 3.426 -9.747 1.00 98.00 156 GLY A CA 1
ATOM 1255 C C . GLY A 1 156 ? 6.847 2.287 -9.161 1.00 98.00 156 GLY A C 1
ATOM 1256 O O . GLY A 1 156 ? 8.053 2.429 -8.958 1.00 98.00 156 GLY A O 1
ATOM 1257 N N . THR A 1 157 ? 6.191 1.170 -8.872 1.00 97.62 157 THR A N 1
ATOM 1258 C CA . THR A 1 157 ? 6.832 -0.012 -8.290 1.00 97.62 157 THR A CA 1
ATOM 1259 C C . THR A 1 157 ? 6.584 -1.244 -9.139 1.00 97.62 157 THR A C 1
ATOM 1261 O O . THR A 1 157 ? 5.463 -1.460 -9.595 1.00 97.62 157 THR A O 1
ATOM 1264 N N . GLU A 1 158 ? 7.620 -2.060 -9.276 1.00 98.06 158 GLU A N 1
ATOM 1265 C CA . GLU A 1 158 ? 7.655 -3.307 -10.045 1.00 98.06 158 GLU A CA 1
ATOM 1266 C C . GLU A 1 158 ? 7.877 -4.479 -9.078 1.00 98.06 158 GLU A C 1
ATOM 1268 O O . GLU A 1 158 ? 9.010 -4.915 -8.886 1.00 98.06 158 GLU A O 1
ATOM 1273 N N . PRO A 1 159 ? 6.851 -4.905 -8.312 1.00 97.44 159 PRO A N 1
ATOM 1274 C CA . PRO A 1 159 ? 7.028 -5.969 -7.337 1.00 97.44 159 PRO A CA 1
ATOM 1275 C C . PRO A 1 159 ? 6.981 -7.333 -8.023 1.00 97.44 159 PRO A C 1
ATOM 1277 O O . PRO A 1 159 ? 5.902 -7.857 -8.311 1.00 97.44 159 PRO A O 1
ATOM 1280 N N . GLU A 1 160 ? 8.140 -7.948 -8.194 1.00 98.12 160 GLU A N 1
ATOM 1281 C CA . GLU A 1 160 ? 8.230 -9.334 -8.627 1.00 98.12 160 GLU A CA 1
ATOM 1282 C C . GLU A 1 160 ? 7.799 -10.276 -7.488 1.00 98.12 160 GLU A C 1
ATOM 1284 O O . GLU A 1 160 ? 8.081 -10.051 -6.302 1.00 98.12 160 GLU A O 1
ATOM 1289 N N . MET A 1 161 ? 7.121 -11.373 -7.828 1.00 97.19 161 MET A N 1
ATOM 1290 C CA . MET A 1 161 ? 6.787 -12.421 -6.863 1.00 97.19 161 MET A CA 1
ATOM 1291 C C . MET A 1 161 ? 6.836 -13.812 -7.473 1.00 97.19 161 MET A C 1
ATOM 1293 O O . MET A 1 161 ? 6.448 -14.024 -8.618 1.00 97.19 161 MET A O 1
ATOM 1297 N N . MET A 1 162 ? 7.240 -14.798 -6.674 1.00 98.00 162 MET A N 1
ATOM 1298 C CA . MET A 1 162 ? 7.180 -16.202 -7.074 1.00 98.00 162 MET A CA 1
ATOM 1299 C C . MET A 1 162 ? 5.906 -16.870 -6.563 1.00 98.00 162 MET A C 1
ATOM 1301 O O . MET A 1 162 ? 5.606 -16.839 -5.368 1.00 98.00 162 MET A O 1
ATOM 1305 N N . TRP A 1 163 ? 5.191 -17.541 -7.458 1.00 98.19 163 TRP A N 1
ATOM 1306 C CA . TRP A 1 163 ? 4.053 -18.396 -7.139 1.00 98.19 163 TRP A CA 1
ATOM 1307 C C . TRP A 1 163 ? 4.535 -19.831 -6.964 1.00 98.19 163 TRP A C 1
ATOM 1309 O O . TRP A 1 163 ? 5.006 -20.461 -7.913 1.00 98.19 163 TRP A O 1
ATOM 1319 N N . LEU A 1 164 ? 4.457 -20.337 -5.736 1.00 97.81 164 LEU A N 1
ATOM 1320 C CA . LEU A 1 164 ? 5.061 -21.604 -5.333 1.00 97.81 164 LEU A CA 1
ATOM 1321 C C . LEU A 1 164 ? 4.005 -22.674 -5.072 1.00 97.81 164 LEU A C 1
ATOM 1323 O O . LEU A 1 164 ? 2.940 -22.401 -4.513 1.00 97.81 164 LEU A O 1
ATOM 1327 N N . LYS A 1 165 ? 4.337 -23.913 -5.424 1.00 96.81 165 LYS A N 1
ATOM 1328 C CA . LYS A 1 165 ? 3.573 -25.101 -5.040 1.00 96.81 165 LYS A CA 1
ATOM 1329 C C . LYS A 1 165 ? 3.869 -25.469 -3.588 1.00 96.81 165 LYS A C 1
ATOM 1331 O O . LYS A 1 165 ? 4.972 -25.225 -3.091 1.00 96.81 165 LYS A O 1
ATOM 1336 N N . PHE A 1 166 ? 2.904 -26.109 -2.937 1.00 96.50 166 PHE A N 1
ATOM 1337 C CA . PHE A 1 166 ? 3.129 -26.775 -1.659 1.00 96.50 166 PHE A CA 1
ATOM 1338 C C . PHE A 1 166 ? 3.643 -28.205 -1.866 1.00 96.50 166 PHE A C 1
ATOM 1340 O O . PHE A 1 166 ? 3.259 -28.881 -2.821 1.00 96.50 166 PHE A O 1
ATOM 1347 N N . ASP A 1 167 ? 4.508 -28.669 -0.967 1.00 94.88 167 ASP A N 1
ATOM 1348 C CA . ASP A 1 167 ? 4.844 -30.084 -0.828 1.00 94.88 167 ASP A CA 1
ATOM 1349 C C . ASP A 1 167 ? 3.760 -30.863 -0.056 1.00 94.88 167 ASP A C 1
ATOM 1351 O O . ASP A 1 167 ? 2.748 -30.315 0.384 1.00 94.88 167 ASP A O 1
ATOM 1355 N N . GLU A 1 168 ? 3.989 -32.163 0.133 1.00 94.50 168 GLU A N 1
ATOM 1356 C CA . GLU A 1 168 ? 3.111 -33.064 0.894 1.00 94.50 168 GLU A CA 1
ATOM 1357 C C . GLU A 1 168 ? 2.912 -32.661 2.369 1.00 94.50 168 GLU A C 1
ATOM 1359 O O . GLU A 1 168 ? 1.954 -33.101 3.000 1.00 94.50 168 GLU A O 1
AT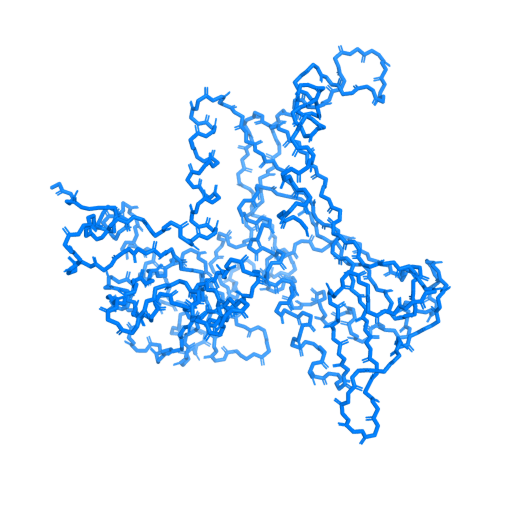OM 1364 N N . ASN A 1 169 ? 3.779 -31.797 2.909 1.00 94.19 169 ASN A N 1
ATOM 1365 C CA . ASN A 1 169 ? 3.718 -31.279 4.275 1.00 94.19 169 ASN A CA 1
ATOM 1366 C C . ASN A 1 169 ? 3.149 -29.849 4.338 1.00 94.19 169 ASN A C 1
ATOM 1368 O O . ASN A 1 169 ? 3.183 -29.223 5.400 1.00 94.19 169 ASN A O 1
ATOM 1372 N N . GLY A 1 170 ? 2.659 -29.305 3.218 1.00 92.19 170 GLY A N 1
ATOM 1373 C CA . GLY A 1 170 ? 2.112 -27.951 3.145 1.00 92.19 170 GLY A CA 1
ATOM 1374 C C . GLY A 1 170 ? 3.168 -26.840 3.162 1.00 92.19 170 GLY A C 1
ATOM 1375 O O . GLY A 1 170 ? 2.838 -25.697 3.482 1.00 92.19 170 GLY A O 1
ATOM 1376 N N . LYS A 1 171 ? 4.436 -27.133 2.845 1.00 93.75 171 LYS A N 1
ATOM 1377 C CA . LYS A 1 171 ? 5.509 -26.128 2.765 1.00 93.75 171 LYS A CA 1
ATOM 1378 C C . LYS A 1 171 ? 5.752 -25.681 1.322 1.00 93.75 171 LYS A C 1
ATOM 1380 O O . LYS A 1 171 ? 5.714 -26.523 0.427 1.00 93.75 171 LYS A O 1
ATOM 1385 N N . PRO A 1 172 ? 6.028 -24.387 1.065 1.00 94.19 172 PRO A N 1
ATOM 1386 C CA . PRO A 1 172 ? 6.409 -23.929 -0.270 1.00 94.19 172 PRO A CA 1
ATOM 1387 C C . PRO A 1 172 ? 7.673 -24.651 -0.757 1.00 94.19 172 PRO A C 1
ATOM 1389 O O . PRO A 1 172 ? 8.664 -24.700 -0.027 1.00 94.19 172 PRO A O 1
ATOM 1392 N N . ARG A 1 173 ? 7.638 -25.213 -1.972 1.00 93.81 173 ARG A N 1
ATOM 1393 C CA . ARG A 1 173 ? 8.696 -26.096 -2.494 1.00 93.81 173 ARG A CA 1
ATOM 1394 C C . ARG A 1 173 ? 9.376 -25.577 -3.754 1.00 93.81 173 ARG A C 1
ATOM 1396 O O . ARG A 1 173 ? 10.589 -25.411 -3.757 1.00 93.81 173 ARG A O 1
ATOM 1403 N N . ASP A 1 174 ? 8.616 -25.394 -4.827 1.00 93.25 174 ASP A N 1
ATOM 1404 C CA . ASP A 1 174 ? 9.120 -25.030 -6.153 1.00 93.25 174 ASP A CA 1
ATOM 1405 C C . ASP A 1 174 ? 8.160 -24.072 -6.857 1.00 93.25 174 ASP A C 1
ATOM 1407 O O . ASP A 1 174 ? 6.964 -24.029 -6.555 1.00 93.25 174 ASP A O 1
ATOM 1411 N N . GLY A 1 175 ? 8.700 -23.300 -7.799 1.00 95.19 175 GLY A N 1
ATOM 1412 C CA . GLY A 1 175 ? 7.913 -22.412 -8.644 1.00 95.19 175 GLY A CA 1
ATOM 1413 C C . GLY A 1 175 ? 6.864 -23.158 -9.463 1.00 95.19 175 GLY A C 1
ATOM 1414 O O . GLY A 1 175 ? 7.038 -24.314 -9.857 1.00 95.19 175 GLY A O 1
ATOM 1415 N N . TYR A 1 176 ? 5.736 -22.503 -9.716 1.00 95.88 176 TYR A N 1
ATOM 1416 C CA . TYR A 1 176 ? 4.620 -23.115 -10.426 1.00 95.88 176 TYR A CA 1
ATOM 1417 C C . TYR A 1 176 ? 4.971 -23.459 -11.885 1.00 95.88 176 TYR A C 1
ATOM 1419 O O . TYR A 1 176 ? 4.701 -24.580 -12.325 1.00 95.88 176 TYR A O 1
ATOM 1427 N N . SER A 1 177 ? 5.624 -22.531 -12.590 1.00 96.31 177 SER A N 1
ATOM 1428 C CA . SER A 1 177 ? 6.007 -22.615 -14.009 1.00 96.31 177 SER A CA 1
ATOM 1429 C C . SER A 1 177 ? 7.523 -22.804 -14.203 1.00 96.31 177 SER A C 1
ATOM 1431 O O . SER A 1 177 ? 8.280 -22.890 -13.238 1.00 96.31 177 SER A O 1
ATOM 1433 N N . LYS A 1 178 ? 7.982 -22.898 -15.457 1.00 95.06 178 LYS A N 1
ATOM 1434 C CA . LYS A 1 178 ? 9.404 -22.996 -15.841 1.00 95.06 178 LYS A CA 1
ATOM 1435 C C . LYS A 1 178 ? 10.057 -21.607 -15.973 1.00 95.06 178 LYS A C 1
ATOM 1437 O O . LYS A 1 178 ? 9.335 -20.644 -16.198 1.00 95.06 178 LYS A O 1
ATOM 1442 N N . PRO A 1 179 ? 11.398 -21.495 -15.879 1.00 93.50 179 PRO A N 1
ATOM 1443 C CA . PRO A 1 179 ? 12.116 -20.215 -15.924 1.00 93.50 179 PRO A CA 1
ATOM 1444 C C . PRO A 1 179 ? 12.335 -19.736 -17.367 1.00 93.50 179 PRO A C 1
ATOM 1446 O O . PRO A 1 179 ? 13.456 -19.763 -17.874 1.00 93.50 179 PRO A O 1
ATOM 1449 N N . TYR A 1 180 ? 11.256 -19.392 -18.071 1.00 94.00 180 TYR A N 1
ATOM 1450 C CA . TYR A 1 180 ? 11.325 -18.873 -19.437 1.00 94.00 180 TYR A CA 1
ATOM 1451 C C . TYR A 1 180 ? 10.747 -17.460 -19.477 1.00 94.00 180 TYR A C 1
ATOM 1453 O O . TYR A 1 180 ? 9.553 -17.292 -19.705 1.00 94.00 180 TYR A O 1
ATOM 1461 N N . CYS A 1 181 ? 11.616 -16.472 -19.277 1.00 95.75 181 CYS A N 1
ATOM 1462 C CA . CYS A 1 181 ? 11.259 -15.058 -19.276 1.00 95.75 181 CYS A CA 1
ATOM 1463 C C . CYS A 1 181 ? 10.455 -14.665 -20.529 1.00 95.75 181 CYS A C 1
ATOM 1465 O O . CYS A 1 181 ? 10.762 -15.100 -21.647 1.00 95.75 181 CYS A O 1
ATOM 1467 N N . TYR A 1 182 ? 9.389 -13.891 -20.322 1.00 96.81 182 TYR A N 1
ATOM 1468 C CA . TYR A 1 182 ? 8.403 -13.452 -21.315 1.00 96.81 182 TYR A CA 1
ATOM 1469 C C . TYR A 1 182 ? 7.682 -14.572 -22.086 1.00 96.81 182 TYR A C 1
ATOM 1471 O O . TYR A 1 182 ? 6.989 -14.316 -23.076 1.00 96.81 182 TYR A O 1
ATOM 1479 N N . HIS A 1 183 ? 7.805 -15.832 -21.664 1.00 97.56 183 HIS A N 1
ATOM 1480 C CA . HIS A 1 183 ? 7.204 -16.948 -22.381 1.00 97.56 183 HIS A CA 1
ATOM 1481 C C . HIS A 1 183 ? 5.699 -17.022 -22.121 1.00 97.56 183 HIS A C 1
ATOM 1483 O O . HIS A 1 183 ? 5.245 -17.418 -21.044 1.00 97.56 183 HIS A O 1
ATOM 1489 N N . ILE A 1 184 ? 4.906 -16.751 -23.159 1.00 97.38 184 ILE A N 1
ATOM 1490 C CA . ILE A 1 184 ? 3.450 -16.629 -23.029 1.00 97.38 184 ILE A CA 1
ATOM 1491 C C . ILE A 1 184 ? 2.770 -17.892 -22.488 1.00 97.38 184 ILE A C 1
ATOM 1493 O O . ILE A 1 184 ? 1.890 -17.774 -21.648 1.00 97.38 184 ILE A O 1
ATOM 1497 N N . ASP A 1 185 ? 3.214 -19.100 -22.861 1.00 97.50 185 ASP A N 1
ATOM 1498 C CA . ASP A 1 185 ? 2.626 -20.325 -22.290 1.00 97.50 185 ASP A CA 1
ATOM 1499 C C . ASP A 1 185 ? 2.937 -20.500 -20.792 1.00 97.50 185 ASP A C 1
ATOM 1501 O O . ASP A 1 185 ? 2.132 -21.078 -20.060 1.00 97.50 185 ASP A O 1
ATOM 1505 N N . GLN A 1 186 ? 4.091 -20.011 -20.307 1.00 97.12 186 GLN A N 1
ATOM 1506 C CA . GLN A 1 186 ? 4.391 -20.030 -18.871 1.00 97.12 186 GLN A CA 1
ATOM 1507 C C . GLN A 1 186 ? 3.514 -19.016 -18.137 1.00 97.12 186 GLN A C 1
ATOM 1509 O O . GLN A 1 186 ? 2.966 -19.347 -17.085 1.00 97.12 186 GLN A O 1
ATOM 1514 N N . PHE A 1 187 ? 3.307 -17.835 -18.724 1.00 97.50 187 PHE A N 1
ATOM 1515 C CA . PHE A 1 187 ? 2.368 -16.847 -18.201 1.00 97.50 187 PHE A CA 1
ATOM 1516 C C . PHE A 1 187 ? 0.923 -17.376 -18.186 1.00 97.50 187 PHE A C 1
ATOM 1518 O O . PHE A 1 187 ? 0.246 -17.303 -17.161 1.00 97.50 187 PHE A O 1
ATOM 1525 N N . GLU A 1 188 ? 0.478 -18.014 -19.274 1.00 97.50 188 GLU A N 1
ATOM 1526 C CA . GLU A 1 188 ? -0.851 -18.625 -19.406 1.00 97.50 188 GLU A CA 1
ATOM 1527 C C . GLU A 1 188 ? -1.081 -19.730 -18.370 1.00 97.50 188 GLU A C 1
ATOM 1529 O O . GLU A 1 188 ? -2.179 -19.843 -17.823 1.00 97.50 188 GLU A O 1
ATOM 1534 N N . SER A 1 189 ? -0.046 -20.504 -18.019 1.00 97.06 189 SER A N 1
ATOM 1535 C CA . SER A 1 189 ? -0.152 -21.525 -16.966 1.00 97.06 189 SER A CA 1
ATOM 1536 C C . SER A 1 189 ? -0.564 -20.946 -15.603 1.00 97.06 189 SER A C 1
ATOM 1538 O O . SER A 1 189 ? -1.184 -21.642 -14.800 1.00 97.06 189 SER A O 1
ATOM 1540 N N . LEU A 1 190 ? -0.277 -19.660 -15.367 1.00 97.38 190 LEU A N 1
ATOM 1541 C CA . LEU A 1 190 ? -0.660 -18.897 -14.180 1.00 97.38 190 LEU A CA 1
ATOM 1542 C C . LEU A 1 190 ? -1.817 -17.916 -14.440 1.00 97.38 190 LEU A C 1
ATOM 1544 O O . LEU A 1 190 ? -2.186 -17.166 -13.533 1.00 97.38 190 LEU A O 1
ATOM 1548 N N . ARG A 1 191 ? -2.458 -17.938 -15.620 1.00 97.62 191 ARG A N 1
ATOM 1549 C CA . ARG A 1 191 ? -3.567 -17.028 -15.964 1.00 97.62 191 ARG A CA 1
ATOM 1550 C C . ARG A 1 191 ? -4.683 -16.992 -14.914 1.00 97.62 191 ARG A C 1
ATOM 1552 O O . ARG A 1 191 ? -5.151 -15.890 -14.626 1.00 97.62 191 ARG A O 1
ATOM 1559 N N . PRO A 1 192 ? -5.163 -18.116 -14.335 1.00 97.38 192 PRO A N 1
ATOM 1560 C CA . PRO A 1 192 ? -6.207 -18.053 -13.310 1.00 97.38 192 PRO A CA 1
ATOM 1561 C C . PRO A 1 192 ? -5.818 -17.159 -12.127 1.00 97.38 192 PRO A C 1
ATOM 1563 O O . PRO A 1 192 ? -6.636 -16.373 -11.655 1.00 97.38 192 PRO A O 1
ATOM 1566 N N . VAL A 1 193 ? -4.547 -17.219 -11.725 1.00 98.31 193 VAL A N 1
ATOM 1567 C CA . VAL A 1 193 ? -3.974 -16.443 -10.625 1.00 98.31 193 VAL A CA 1
ATOM 1568 C C . VAL A 1 193 ? -3.803 -14.982 -11.030 1.00 98.31 193 VAL A C 1
ATOM 1570 O O . VAL A 1 193 ? -4.350 -14.101 -10.366 1.00 98.31 193 VAL A O 1
ATOM 1573 N N . SER A 1 194 ? -3.104 -14.702 -12.135 1.00 98.12 194 SER A N 1
ATOM 1574 C CA . SER A 1 194 ? -2.825 -13.322 -12.557 1.00 98.12 194 SER A CA 1
ATOM 1575 C C . SER A 1 194 ? -4.108 -12.549 -12.872 1.00 98.12 194 SER A C 1
ATOM 1577 O O . SER A 1 194 ? -4.280 -11.418 -12.417 1.00 98.12 194 SER A O 1
ATOM 1579 N N . MET A 1 195 ? -5.079 -13.176 -13.543 1.00 98.19 195 MET A N 1
ATOM 1580 C CA . MET A 1 195 ? -6.373 -12.548 -13.826 1.00 98.19 195 MET A CA 1
ATOM 1581 C C . MET A 1 195 ? -7.202 -12.295 -12.567 1.00 98.19 195 MET A C 1
ATOM 1583 O O . MET A 1 195 ? -7.976 -11.335 -12.530 1.00 98.19 195 MET A O 1
ATOM 1587 N N . GLN A 1 196 ? -7.073 -13.133 -11.536 1.00 98.75 196 GLN A N 1
ATOM 1588 C CA . GLN A 1 196 ? -7.747 -12.901 -10.263 1.00 98.75 196 GLN A CA 1
ATOM 1589 C C . GLN A 1 196 ? -7.087 -11.763 -9.477 1.00 98.75 196 GLN A C 1
ATOM 1591 O O . GLN A 1 196 ? -7.803 -10.887 -8.987 1.00 98.75 196 GLN A O 1
ATOM 1596 N N . VAL A 1 197 ? -5.749 -11.710 -9.442 1.00 98.88 197 VAL A N 1
ATOM 1597 C CA . VAL A 1 197 ? -5.003 -10.580 -8.865 1.00 98.88 197 VAL A CA 1
ATOM 1598 C C . VAL A 1 197 ? -5.404 -9.276 -9.545 1.00 98.88 197 VAL A C 1
ATOM 1600 O O . VAL A 1 197 ? -5.807 -8.345 -8.855 1.00 98.88 197 VAL A O 1
ATOM 1603 N N . ILE A 1 198 ? -5.389 -9.220 -10.882 1.00 98.69 198 ILE A N 1
ATOM 1604 C CA . ILE A 1 198 ? -5.780 -8.024 -11.646 1.00 98.69 198 ILE A CA 1
ATOM 1605 C C . ILE A 1 198 ? -7.212 -7.600 -11.305 1.00 98.69 198 ILE A C 1
ATOM 1607 O O . ILE A 1 198 ? -7.470 -6.414 -11.119 1.00 98.69 198 ILE A O 1
ATOM 1611 N N . ARG A 1 199 ? -8.154 -8.545 -11.189 1.00 98.56 199 ARG A N 1
ATOM 1612 C CA . ARG A 1 199 ? -9.554 -8.245 -10.850 1.00 98.56 199 ARG A CA 1
ATOM 1613 C C . ARG A 1 199 ? -9.688 -7.611 -9.466 1.00 98.56 199 ARG A C 1
ATOM 1615 O O . ARG A 1 199 ? -10.337 -6.575 -9.347 1.00 98.56 199 ARG A O 1
ATOM 1622 N N . TYR A 1 200 ? -9.065 -8.203 -8.448 1.00 98.81 200 TYR A N 1
ATOM 1623 C CA . TYR A 1 200 ? -9.097 -7.672 -7.082 1.00 98.81 200 TYR A CA 1
ATOM 1624 C C . TYR A 1 200 ? -8.342 -6.347 -6.967 1.00 98.81 200 TYR A C 1
ATOM 1626 O O . TYR A 1 200 ? -8.845 -5.413 -6.354 1.00 98.81 200 TYR A O 1
ATOM 1634 N N . ALA A 1 201 ? -7.187 -6.222 -7.620 1.00 98.81 201 ALA A N 1
ATOM 1635 C CA . ALA A 1 201 ? -6.408 -4.989 -7.666 1.00 98.81 201 ALA A CA 1
ATOM 1636 C C . ALA A 1 201 ? -7.216 -3.834 -8.269 1.00 98.81 201 ALA A C 1
ATOM 1638 O O . ALA A 1 201 ? -7.330 -2.769 -7.665 1.00 98.81 201 ALA A O 1
ATOM 1639 N N . ARG A 1 202 ? -7.881 -4.081 -9.400 1.00 98.56 202 ARG A N 1
ATOM 1640 C CA . ARG A 1 202 ? -8.787 -3.128 -10.050 1.00 98.56 202 ARG A CA 1
ATOM 1641 C C . ARG A 1 202 ? -9.949 -2.706 -9.152 1.00 98.56 202 ARG A C 1
ATOM 1643 O O . ARG A 1 202 ? -10.235 -1.516 -9.045 1.00 98.56 202 ARG A O 1
ATOM 1650 N N . GLN A 1 203 ? -10.580 -3.657 -8.463 1.00 98.50 203 GLN A N 1
ATOM 1651 C CA . GLN A 1 203 ? -11.637 -3.377 -7.481 1.00 98.50 203 GLN A CA 1
ATOM 1652 C C . GLN A 1 203 ? -11.143 -2.605 -6.253 1.00 98.50 203 GLN A C 1
ATOM 1654 O O . GLN A 1 203 ? -11.953 -2.013 -5.556 1.00 98.50 203 GLN A O 1
ATOM 1659 N N . MET A 1 204 ? -9.835 -2.595 -5.989 1.00 98.62 204 MET A N 1
ATOM 1660 C CA . MET A 1 204 ? -9.220 -1.874 -4.874 1.00 98.62 204 MET A CA 1
ATOM 1661 C C . MET A 1 204 ? -8.444 -0.622 -5.315 1.00 98.62 204 MET A C 1
ATOM 1663 O O . MET A 1 204 ? -7.666 -0.082 -4.530 1.00 98.62 204 MET A O 1
ATOM 1667 N N . GLY A 1 205 ? -8.661 -0.144 -6.546 1.00 98.06 205 GLY A N 1
ATOM 1668 C CA . GLY A 1 205 ? -8.131 1.139 -7.023 1.00 98.06 205 GLY A CA 1
ATOM 1669 C C . GLY A 1 205 ? -6.737 1.094 -7.656 1.00 98.06 205 GLY A C 1
ATOM 1670 O O . GLY A 1 205 ? -6.112 2.141 -7.821 1.00 98.06 205 GLY A O 1
ATOM 1671 N N . LEU A 1 206 ? -6.239 -0.087 -8.037 1.00 98.62 206 LEU A N 1
ATOM 1672 C CA . LEU A 1 206 ? -5.007 -0.215 -8.819 1.00 98.62 206 LEU A CA 1
ATOM 1673 C C . LEU A 1 206 ? -5.327 -0.198 -10.323 1.00 98.62 206 LEU A C 1
ATOM 1675 O O . LEU A 1 206 ? -6.004 -1.089 -10.845 1.00 98.62 206 LEU A O 1
ATOM 1679 N N . ASP A 1 207 ? -4.816 0.812 -11.023 1.00 98.19 207 ASP A N 1
ATOM 1680 C CA . ASP A 1 207 ? -4.837 0.926 -12.483 1.00 98.19 207 ASP A CA 1
ATOM 1681 C C . ASP A 1 207 ? -3.767 0.009 -13.094 1.00 98.19 207 ASP A C 1
ATOM 1683 O O . ASP A 1 207 ? -2.643 0.430 -13.365 1.00 98.19 207 ASP A O 1
ATOM 1687 N N . MET A 1 208 ? -4.095 -1.282 -13.198 1.00 98.25 208 MET A N 1
ATOM 1688 C CA . MET A 1 208 ? -3.205 -2.326 -13.722 1.00 98.25 208 MET A CA 1
ATOM 1689 C C . MET A 1 208 ? -2.896 -2.096 -15.208 1.00 98.25 208 MET A C 1
ATOM 1691 O O . MET A 1 208 ? -3.832 -1.954 -16.000 1.00 98.25 208 MET A O 1
ATOM 1695 N N . ILE A 1 209 ? -1.614 -2.125 -15.587 1.00 97.00 209 ILE A N 1
ATOM 1696 C CA . ILE A 1 209 ? -1.150 -1.752 -16.937 1.00 97.00 209 ILE A CA 1
ATOM 1697 C C . ILE A 1 209 ? -0.564 -2.906 -17.747 1.00 97.00 209 ILE A C 1
ATOM 1699 O O . ILE A 1 209 ? -0.860 -3.024 -18.933 1.00 97.00 209 ILE A O 1
ATOM 1703 N N . GLN A 1 210 ? 0.247 -3.756 -17.126 1.00 94.31 210 GLN A N 1
ATOM 1704 C CA . GLN A 1 210 ? 0.941 -4.847 -17.799 1.00 94.31 210 GLN A CA 1
ATOM 1705 C C . GLN A 1 210 ? 1.326 -5.921 -16.784 1.00 94.31 210 GLN A C 1
ATOM 1707 O O . GLN A 1 210 ? 1.177 -5.740 -15.572 1.00 94.31 210 GLN A O 1
ATOM 1712 N N . GLY A 1 211 ? 1.798 -7.043 -17.299 1.00 96.25 211 GLY A N 1
ATOM 1713 C CA . GLY A 1 211 ? 2.436 -8.062 -16.500 1.00 96.25 211 GLY A CA 1
ATOM 1714 C C . GLY A 1 211 ? 2.954 -9.186 -17.372 1.00 96.25 211 GLY A C 1
ATOM 1715 O O . GLY A 1 211 ? 2.517 -9.358 -18.515 1.00 96.25 211 GLY A O 1
ATOM 1716 N N . ASP A 1 212 ? 3.870 -9.951 -16.812 1.00 97.50 212 ASP A N 1
ATOM 1717 C CA . ASP A 1 212 ? 4.674 -10.907 -17.549 1.00 97.50 212 ASP A CA 1
ATOM 1718 C C . ASP A 1 212 ? 5.130 -12.057 -16.645 1.00 97.50 212 ASP A C 1
ATOM 1720 O O . ASP A 1 212 ? 4.926 -12.083 -15.426 1.00 97.50 212 ASP A O 1
ATOM 1724 N N . HIS A 1 213 ? 5.636 -13.097 -17.307 1.00 97.88 213 HIS A N 1
ATOM 1725 C CA . HIS A 1 213 ? 6.345 -14.187 -16.656 1.00 97.88 213 HIS A CA 1
ATOM 1726 C C . HIS A 1 213 ? 7.833 -13.851 -16.665 1.00 97.88 213 HIS A C 1
ATOM 1728 O O . HIS A 1 213 ? 8.394 -13.575 -17.724 1.00 97.88 213 HIS A O 1
ATOM 1734 N N . GLU A 1 214 ? 8.431 -13.881 -15.483 1.00 96.25 214 GLU A N 1
ATOM 1735 C CA . GLU A 1 214 ? 9.781 -13.391 -15.226 1.00 96.25 214 GLU A CA 1
ATOM 1736 C C . GLU A 1 214 ? 10.837 -14.508 -15.295 1.00 96.25 214 GLU A C 1
ATOM 1738 O O . GLU A 1 214 ? 10.566 -15.668 -15.623 1.00 96.25 214 GLU A O 1
ATOM 1743 N N . ASP A 1 215 ? 12.083 -14.166 -14.981 1.00 94.50 215 ASP A N 1
ATOM 1744 C CA . ASP A 1 215 ? 13.244 -15.040 -15.163 1.00 94.50 215 ASP A CA 1
ATOM 1745 C C . ASP A 1 215 ? 13.230 -16.355 -14.357 1.00 94.50 215 ASP A C 1
ATOM 1747 O O . ASP A 1 215 ? 13.853 -17.342 -14.768 1.00 94.50 215 ASP A O 1
ATOM 1751 N N . ALA A 1 216 ? 12.573 -16.406 -13.192 1.00 95.94 216 ALA A N 1
ATOM 1752 C CA . ALA A 1 216 ? 12.579 -17.584 -12.321 1.00 95.94 216 ALA A CA 1
ATOM 1753 C C . ALA A 1 216 ? 11.299 -18.448 -12.427 1.00 95.94 216 ALA A C 1
ATOM 1755 O O . ALA A 1 216 ? 10.235 -17.999 -12.864 1.00 95.94 216 ALA A O 1
ATOM 1756 N N . PRO A 1 217 ? 11.355 -19.726 -11.993 1.00 96.25 217 PRO A N 1
ATOM 1757 C CA . PRO A 1 217 ? 10.191 -20.611 -11.985 1.00 96.25 217 PRO A CA 1
ATOM 1758 C C . PRO A 1 217 ? 9.021 -20.007 -11.196 1.00 96.25 217 PRO A C 1
ATOM 1760 O O . PRO A 1 217 ? 9.163 -19.681 -10.018 1.00 96.25 217 PRO A O 1
ATOM 1763 N N . GLY A 1 218 ? 7.850 -19.882 -11.822 1.00 96.75 218 GLY A N 1
ATOM 1764 C CA . GLY A 1 218 ? 6.663 -19.296 -11.194 1.00 96.75 218 GLY A CA 1
ATOM 1765 C C . GLY A 1 218 ? 6.753 -17.800 -10.885 1.00 96.75 218 GLY A C 1
ATOM 1766 O O . GLY A 1 218 ? 5.850 -17.299 -10.220 1.00 96.75 218 GLY A O 1
ATOM 1767 N N . GLN A 1 219 ? 7.809 -17.101 -11.308 1.00 98.06 219 GLN A N 1
ATOM 1768 C CA . GLN A 1 219 ? 7.958 -15.668 -11.074 1.00 98.06 219 GLN A CA 1
ATOM 1769 C C . GLN A 1 219 ? 7.070 -14.881 -12.031 1.00 98.06 219 GLN A C 1
ATOM 1771 O O . GLN A 1 219 ? 7.075 -15.147 -13.230 1.00 98.06 219 GLN A O 1
ATOM 1776 N N . LEU A 1 220 ? 6.294 -13.953 -11.486 1.00 98.31 220 LEU A N 1
ATOM 1777 C CA . LEU A 1 220 ? 5.513 -12.987 -12.244 1.00 98.31 220 LEU A CA 1
ATOM 1778 C C . LEU A 1 220 ? 5.867 -11.575 -11.780 1.00 98.31 220 LEU A C 1
ATOM 1780 O O . LEU A 1 220 ? 6.200 -11.368 -10.609 1.00 98.31 220 LEU A O 1
ATOM 1784 N N . GLU A 1 221 ? 5.667 -10.619 -12.671 1.00 98.25 221 GLU A N 1
ATOM 1785 C CA . GLU A 1 221 ? 5.550 -9.202 -12.362 1.00 98.25 221 GLU A CA 1
ATOM 1786 C C . GLU A 1 221 ? 4.200 -8.710 -12.898 1.00 98.25 221 GLU A C 1
ATOM 1788 O O . GLU A 1 221 ? 3.810 -9.036 -14.016 1.00 98.25 221 GLU A O 1
ATOM 1793 N N . LEU A 1 222 ? 3.428 -7.979 -12.086 1.00 98.44 222 LEU A N 1
ATOM 1794 C CA . LEU A 1 222 ? 2.215 -7.299 -12.555 1.00 98.44 222 LEU A CA 1
ATOM 1795 C C . LEU A 1 222 ? 2.265 -5.847 -12.083 1.00 98.44 222 LEU A C 1
ATOM 1797 O O . LEU A 1 222 ? 2.296 -5.578 -10.879 1.00 98.44 222 LEU A O 1
ATOM 1801 N N . ASN A 1 223 ? 2.215 -4.913 -13.026 1.00 98.38 223 ASN A N 1
ATOM 1802 C CA . ASN A 1 223 ? 2.407 -3.495 -12.757 1.00 98.38 223 ASN A CA 1
ATOM 1803 C C . ASN A 1 223 ? 1.089 -2.728 -12.741 1.00 98.38 223 ASN A C 1
ATOM 1805 O O . ASN A 1 223 ? 0.120 -3.056 -13.436 1.00 98.38 223 ASN A O 1
ATOM 1809 N N . TRP A 1 224 ? 1.097 -1.624 -12.004 1.00 98.38 224 TRP A N 1
ATOM 1810 C CA . TRP A 1 224 ? 0.070 -0.592 -12.046 1.00 98.38 224 TRP A CA 1
ATOM 1811 C C . TRP A 1 224 ? 0.705 0.771 -12.325 1.00 98.38 224 TRP A C 1
ATOM 1813 O O . TRP A 1 224 ? 1.913 0.951 -12.172 1.00 98.38 224 TRP A O 1
ATOM 1823 N N . MET A 1 225 ? -0.112 1.737 -12.739 1.00 98.00 225 MET A N 1
ATOM 1824 C CA . MET A 1 225 ? 0.348 3.106 -12.976 1.00 98.00 225 MET A CA 1
ATOM 1825 C C . MET A 1 225 ? 1.032 3.703 -11.741 1.00 98.00 225 MET A C 1
ATOM 1827 O O . MET A 1 225 ? 0.519 3.598 -10.627 1.00 98.00 225 MET A O 1
ATOM 1831 N N . PHE A 1 226 ? 2.152 4.394 -11.956 1.00 97.62 226 PHE A N 1
ATOM 1832 C CA . PHE A 1 226 ? 2.794 5.210 -10.927 1.00 97.62 226 PHE A CA 1
ATOM 1833 C C . PHE A 1 226 ? 1.848 6.301 -10.398 1.00 97.62 226 PHE A C 1
ATOM 1835 O O . PHE A 1 226 ? 0.900 6.707 -11.076 1.00 97.62 226 PHE A O 1
ATOM 1842 N N . ASP A 1 227 ? 2.127 6.802 -9.197 1.00 97.38 227 ASP A N 1
ATOM 1843 C CA . ASP A 1 227 ? 1.347 7.874 -8.570 1.00 97.38 227 ASP A CA 1
ATOM 1844 C C . ASP A 1 227 ? 2.189 8.638 -7.532 1.00 97.38 227 ASP A C 1
ATOM 1846 O O . ASP A 1 227 ? 3.388 8.392 -7.383 1.00 97.38 227 ASP A O 1
ATOM 1850 N N . ASP A 1 228 ? 1.565 9.555 -6.795 1.00 96.88 228 ASP A N 1
ATOM 1851 C CA . ASP A 1 228 ? 2.061 10.080 -5.524 1.00 96.88 228 ASP A CA 1
ATOM 1852 C C . ASP A 1 228 ? 2.582 8.961 -4.601 1.00 96.88 228 ASP A C 1
ATOM 1854 O O . ASP A 1 228 ? 1.974 7.891 -4.470 1.00 96.88 228 ASP A O 1
ATOM 1858 N N . VAL A 1 229 ? 3.720 9.217 -3.949 1.00 97.62 229 VAL A N 1
ATOM 1859 C CA . VAL A 1 229 ? 4.458 8.216 -3.163 1.00 97.62 229 VAL A CA 1
ATOM 1860 C C . VAL A 1 229 ? 3.618 7.544 -2.076 1.00 97.62 229 VAL A C 1
ATOM 1862 O O . VAL A 1 229 ? 3.751 6.335 -1.877 1.00 97.62 229 VAL A O 1
ATOM 1865 N N . LEU A 1 230 ? 2.733 8.276 -1.391 1.00 97.62 230 LEU A N 1
ATOM 1866 C CA . LEU A 1 230 ? 1.952 7.696 -0.303 1.00 97.62 230 LEU A CA 1
ATOM 1867 C C . LEU A 1 230 ? 0.888 6.741 -0.845 1.00 97.62 230 LEU A C 1
ATOM 1869 O O . LEU A 1 230 ? 0.747 5.623 -0.346 1.00 97.62 230 LEU A O 1
ATOM 1873 N N . ARG A 1 231 ? 0.176 7.145 -1.905 1.00 97.06 231 ARG A N 1
ATOM 1874 C CA . ARG A 1 231 ? -0.813 6.274 -2.552 1.00 97.06 231 ARG A CA 1
ATOM 1875 C C . ARG A 1 231 ? -0.148 5.063 -3.195 1.00 97.06 231 ARG A C 1
ATOM 1877 O O . ARG A 1 231 ? -0.682 3.961 -3.099 1.00 97.06 231 ARG A O 1
ATOM 1884 N N . ASN A 1 232 ? 1.029 5.223 -3.804 1.00 98.06 232 ASN A N 1
ATOM 1885 C CA . ASN A 1 232 ? 1.759 4.080 -4.346 1.00 98.06 232 ASN A CA 1
ATOM 1886 C C . ASN A 1 232 ? 2.201 3.097 -3.243 1.00 98.06 232 ASN A C 1
ATOM 1888 O O . ASN A 1 232 ? 2.081 1.887 -3.428 1.00 98.06 232 ASN A O 1
ATOM 1892 N N . ALA A 1 233 ? 2.626 3.584 -2.071 1.00 97.62 233 ALA A N 1
ATOM 1893 C CA . ALA A 1 233 ? 2.941 2.728 -0.922 1.00 97.62 233 ALA A CA 1
ATOM 1894 C C . ALA A 1 233 ? 1.705 1.961 -0.399 1.00 97.62 233 ALA A C 1
ATOM 1896 O O . ALA A 1 233 ? 1.780 0.757 -0.116 1.00 97.62 233 ALA A O 1
ATOM 1897 N N . ASP A 1 234 ? 0.547 2.624 -0.334 1.00 98.00 234 ASP A N 1
ATOM 1898 C CA . ASP A 1 234 ? -0.732 2.000 0.031 1.00 98.00 234 ASP A CA 1
ATOM 1899 C C . ASP A 1 234 ? -1.170 0.937 -0.990 1.00 98.00 234 ASP A C 1
ATOM 1901 O O . ASP A 1 234 ? -1.711 -0.109 -0.606 1.00 98.00 234 ASP A O 1
ATOM 1905 N N . ARG A 1 235 ? -0.913 1.169 -2.284 1.00 98.19 235 ARG A N 1
ATOM 1906 C CA . ARG A 1 235 ? -1.168 0.203 -3.364 1.00 98.19 235 ARG A CA 1
ATOM 1907 C C . ARG A 1 235 ? -0.223 -0.987 -3.301 1.00 98.19 235 ARG A C 1
ATOM 1909 O O . ARG A 1 235 ? -0.708 -2.108 -3.375 1.00 98.19 235 ARG A O 1
ATOM 1916 N N . LEU A 1 236 ? 1.076 -0.784 -3.080 1.00 97.94 236 LEU A N 1
ATOM 1917 C CA . LEU A 1 236 ? 2.051 -1.874 -2.960 1.00 97.94 236 LEU A CA 1
ATOM 1918 C C . LEU A 1 236 ? 1.707 -2.822 -1.803 1.00 97.94 236 LEU A C 1
ATOM 1920 O O . LEU A 1 236 ? 1.730 -4.047 -1.941 1.00 97.94 236 LEU A O 1
ATOM 1924 N N . THR A 1 237 ? 1.341 -2.266 -0.652 1.00 97.44 237 THR A N 1
ATOM 1925 C CA . THR A 1 237 ? 0.937 -3.070 0.508 1.00 97.44 237 THR A CA 1
ATOM 1926 C C . THR A 1 237 ? -0.412 -3.765 0.290 1.00 97.44 237 THR A C 1
ATOM 1928 O O . THR A 1 237 ? -0.532 -4.955 0.593 1.00 97.44 237 THR A O 1
ATOM 1931 N N . THR A 1 238 ? -1.383 -3.087 -0.337 1.00 98.44 238 THR A N 1
ATOM 1932 C CA . THR A 1 238 ? -2.656 -3.693 -0.779 1.00 98.44 238 THR A CA 1
ATOM 1933 C C . THR A 1 238 ? -2.417 -4.838 -1.771 1.00 98.44 238 THR A C 1
ATOM 1935 O O . THR A 1 238 ? -2.992 -5.915 -1.627 1.00 98.44 238 THR A O 1
ATOM 1938 N N . TYR A 1 239 ? -1.523 -4.651 -2.741 1.00 98.69 239 TYR A N 1
ATOM 1939 C CA . TYR A 1 239 ? -1.173 -5.637 -3.760 1.00 98.69 239 TYR A CA 1
ATOM 1940 C C . TYR A 1 239 ? -0.616 -6.925 -3.148 1.00 98.69 239 TYR A C 1
ATOM 1942 O O . TYR A 1 239 ? -1.027 -8.026 -3.517 1.00 98.69 239 TYR A O 1
ATOM 1950 N N . ARG A 1 240 ? 0.245 -6.810 -2.129 1.00 98.25 240 ARG A N 1
ATOM 1951 C CA . ARG A 1 240 ? 0.745 -7.975 -1.382 1.00 98.25 240 ARG A CA 1
ATOM 1952 C C . ARG A 1 240 ? -0.370 -8.708 -0.631 1.00 98.25 240 ARG A C 1
ATOM 1954 O O . ARG A 1 240 ? -0.364 -9.939 -0.608 1.00 98.25 240 ARG A O 1
ATOM 1961 N N . GLN A 1 241 ? -1.337 -7.988 -0.047 1.00 98.44 241 GLN A N 1
ATOM 1962 C CA . GLN A 1 241 ? -2.515 -8.608 0.581 1.00 98.44 241 GLN A CA 1
ATOM 1963 C C . GLN A 1 241 ? -3.380 -9.348 -0.449 1.00 98.44 241 GLN A C 1
ATOM 1965 O O . GLN A 1 241 ? -3.777 -10.485 -0.190 1.00 98.44 241 GLN A O 1
ATOM 1970 N N . ILE A 1 242 ? -3.612 -8.741 -1.620 1.00 98.81 242 ILE A N 1
ATOM 1971 C CA . ILE A 1 242 ? -4.333 -9.360 -2.741 1.00 98.81 242 ILE A CA 1
ATOM 1972 C C . ILE A 1 242 ? -3.631 -10.645 -3.176 1.00 98.81 242 ILE A C 1
ATOM 1974 O O . ILE A 1 242 ? -4.263 -11.697 -3.212 1.00 98.81 242 ILE A O 1
ATOM 1978 N N . CYS A 1 243 ? -2.326 -10.594 -3.452 1.00 98.75 243 CYS A N 1
ATOM 1979 C CA . CYS A 1 243 ? -1.568 -11.766 -3.891 1.00 98.75 243 CYS A CA 1
ATOM 1980 C C . CYS A 1 243 ? -1.617 -12.891 -2.854 1.00 98.75 243 CYS A C 1
ATOM 1982 O O . CYS A 1 243 ? -1.852 -14.045 -3.204 1.00 98.75 243 CYS A O 1
ATOM 1984 N N . ALA A 1 244 ? -1.464 -12.561 -1.567 1.00 98.25 244 ALA A N 1
ATOM 1985 C CA . ALA A 1 244 ? -1.579 -13.538 -0.489 1.00 98.25 244 ALA A CA 1
ATOM 1986 C C . ALA A 1 244 ? -2.978 -14.169 -0.421 1.00 98.25 244 ALA A C 1
ATOM 1988 O O . ALA A 1 244 ? -3.094 -15.364 -0.156 1.00 98.25 244 ALA A O 1
ATOM 1989 N N . GLN A 1 245 ? -4.038 -13.394 -0.656 1.00 98.62 245 GLN A N 1
ATOM 1990 C CA . GLN A 1 245 ? -5.397 -13.922 -0.681 1.00 98.62 245 GLN A CA 1
ATOM 1991 C C . GLN A 1 245 ? -5.649 -14.819 -1.895 1.00 98.62 245 GLN A C 1
ATOM 1993 O O . GLN A 1 245 ? -6.115 -15.943 -1.726 1.00 98.62 245 GLN A O 1
ATOM 1998 N N . VAL A 1 246 ? -5.289 -14.363 -3.096 1.00 98.81 246 VAL A N 1
ATOM 1999 C CA . VAL A 1 246 ? -5.427 -15.155 -4.327 1.00 98.81 246 VAL A CA 1
ATOM 2000 C C . VAL A 1 246 ? -4.646 -16.464 -4.212 1.00 98.81 246 VAL A C 1
ATOM 2002 O O . VAL A 1 246 ? -5.143 -17.516 -4.611 1.00 98.81 246 VAL A O 1
ATOM 2005 N N . ALA A 1 247 ? -3.459 -16.437 -3.600 1.00 98.31 247 ALA A N 1
ATOM 2006 C CA . ALA A 1 247 ? -2.680 -17.640 -3.331 1.00 98.31 247 ALA A CA 1
ATOM 2007 C C . ALA A 1 247 ? -3.460 -18.657 -2.478 1.00 98.31 247 ALA A C 1
ATOM 2009 O O . ALA A 1 247 ? -3.533 -19.830 -2.846 1.00 98.31 247 ALA A O 1
ATOM 2010 N N . ARG A 1 248 ? -4.107 -18.205 -1.388 1.00 97.75 248 ARG A N 1
ATOM 2011 C CA . ARG A 1 248 ? -4.942 -19.068 -0.529 1.00 97.75 248 ARG A CA 1
ATOM 2012 C C . ARG A 1 248 ? -6.096 -19.699 -1.301 1.00 97.75 248 ARG A C 1
ATOM 2014 O O . ARG A 1 248 ? -6.336 -20.891 -1.151 1.00 97.75 248 ARG A O 1
ATOM 2021 N N . GLU A 1 249 ? -6.783 -18.917 -2.126 1.00 98.31 249 GLU A N 1
ATOM 2022 C CA . GLU A 1 249 ? -7.941 -19.380 -2.902 1.00 98.31 249 GLU A CA 1
ATOM 2023 C C . GLU A 1 249 ? -7.563 -20.372 -4.008 1.00 98.31 249 GLU A C 1
ATOM 2025 O O . GLU A 1 249 ? -8.363 -21.236 -4.357 1.00 98.31 249 GLU A O 1
ATOM 2030 N N . ASN A 1 250 ? -6.330 -20.294 -4.516 1.00 97.31 250 ASN A N 1
ATOM 2031 C CA . ASN A 1 250 ? -5.812 -21.188 -5.553 1.00 97.31 250 ASN A CA 1
ATOM 2032 C C . ASN A 1 250 ? -4.952 -22.339 -4.997 1.00 97.31 250 ASN A C 1
ATOM 2034 O O . ASN A 1 250 ? -4.418 -23.129 -5.773 1.00 97.31 250 ASN A O 1
ATOM 2038 N N . GLY A 1 251 ? -4.798 -22.452 -3.672 1.00 96.25 251 GLY A N 1
ATOM 2039 C CA . GLY A 1 251 ? -4.010 -23.521 -3.049 1.00 96.25 251 GLY A CA 1
ATOM 2040 C C . GLY A 1 251 ? -2.512 -23.468 -3.379 1.00 96.25 251 GLY A C 1
ATOM 2041 O O . GLY A 1 251 ? -1.862 -24.509 -3.451 1.00 96.25 251 GLY A O 1
ATOM 2042 N N . ILE A 1 252 ? -1.966 -22.269 -3.588 1.00 97.19 252 ILE A N 1
ATOM 2043 C CA . ILE A 1 252 ? -0.542 -22.014 -3.855 1.00 97.19 252 ILE A CA 1
ATOM 2044 C C . ILE A 1 252 ? -0.004 -20.963 -2.874 1.00 97.19 252 ILE A C 1
ATOM 2046 O O . ILE A 1 252 ? -0.728 -20.467 -2.011 1.00 97.19 252 ILE A O 1
ATOM 2050 N N . PHE A 1 253 ? 1.274 -20.609 -2.984 1.00 97.81 253 PHE A N 1
ATOM 2051 C CA . PHE A 1 253 ? 1.917 -19.640 -2.100 1.00 97.81 253 PHE A CA 1
ATOM 2052 C C . PHE A 1 253 ? 2.513 -18.468 -2.885 1.00 97.81 253 PHE A C 1
ATOM 2054 O O . PHE A 1 253 ? 3.364 -18.676 -3.744 1.00 97.81 253 PHE A O 1
ATOM 2061 N N . ALA A 1 254 ? 2.104 -17.237 -2.567 1.00 97.88 254 ALA A N 1
ATOM 2062 C CA . ALA A 1 254 ? 2.721 -16.024 -3.106 1.00 97.88 254 ALA A CA 1
ATOM 2063 C C . ALA A 1 254 ? 3.946 -15.632 -2.265 1.00 97.88 254 ALA A C 1
ATOM 2065 O O . ALA A 1 254 ? 3.822 -15.296 -1.084 1.00 97.88 254 ALA A O 1
ATOM 2066 N N . CYS A 1 255 ? 5.129 -15.659 -2.874 1.00 97.31 255 CYS A N 1
ATOM 2067 C CA . CYS A 1 255 ? 6.405 -15.387 -2.229 1.00 97.31 255 CYS A CA 1
ATOM 2068 C C . CYS A 1 255 ? 7.021 -14.082 -2.749 1.00 97.31 255 CYS A C 1
ATOM 2070 O O . CYS A 1 255 ? 7.452 -14.012 -3.894 1.00 97.31 255 CYS A O 1
ATOM 2072 N N . PHE A 1 256 ? 7.118 -13.080 -1.873 1.00 96.75 256 PHE A N 1
ATOM 2073 C CA . PHE A 1 256 ? 7.833 -11.815 -2.116 1.00 96.75 256 PHE A CA 1
ATOM 2074 C C . PHE A 1 256 ? 9.229 -11.805 -1.466 1.00 96.75 256 PHE A C 1
ATOM 2076 O O . PHE A 1 256 ? 9.788 -10.748 -1.191 1.00 96.75 256 PHE A O 1
ATOM 2083 N N . MET A 1 257 ? 9.764 -12.972 -1.093 1.00 95.31 257 MET A N 1
ATOM 2084 C CA . MET A 1 257 ? 11.127 -13.050 -0.567 1.00 95.31 257 MET A CA 1
ATOM 2085 C C . MET A 1 257 ? 12.106 -12.715 -1.693 1.00 95.31 257 MET A C 1
ATOM 2087 O O . MET A 1 257 ? 11.969 -13.253 -2.783 1.00 95.31 257 MET A O 1
ATOM 2091 N N . THR A 1 258 ? 13.130 -11.905 -1.416 1.00 94.44 258 THR A N 1
ATOM 2092 C CA . THR A 1 258 ? 14.128 -11.504 -2.423 1.00 94.44 258 THR A CA 1
ATOM 2093 C C . THR A 1 258 ? 14.842 -12.702 -3.046 1.00 94.44 258 THR A C 1
ATOM 2095 O O . THR A 1 258 ? 15.123 -12.725 -4.238 1.00 94.44 258 THR A O 1
ATOM 2098 N N . LYS A 1 259 ? 15.155 -13.730 -2.247 1.00 95.50 259 LYS A N 1
ATOM 2099 C CA . LYS A 1 259 ? 15.880 -14.913 -2.725 1.00 95.50 259 LYS A CA 1
ATOM 2100 C C . LYS A 1 259 ? 15.394 -16.207 -2.069 1.00 95.50 259 LYS A C 1
ATOM 2102 O O . LYS A 1 259 ? 16.066 -16.720 -1.177 1.00 95.50 259 LYS A O 1
ATOM 2107 N N . PRO A 1 260 ? 14.238 -16.753 -2.483 1.00 91.81 260 PRO A N 1
ATOM 2108 C CA . PRO A 1 260 ? 13.715 -17.980 -1.890 1.00 91.81 260 PRO A CA 1
ATOM 2109 C C . PRO A 1 260 ? 14.506 -19.222 -2.325 1.00 91.81 260 PRO A C 1
ATOM 2111 O O . PRO A 1 260 ? 14.580 -20.187 -1.568 1.00 91.81 260 PRO A O 1
ATOM 2114 N N . PHE A 1 261 ? 15.132 -19.195 -3.510 1.00 92.50 261 PHE A N 1
ATOM 2115 C CA . PHE A 1 261 ? 15.892 -20.318 -4.064 1.00 92.50 261 PHE A CA 1
ATOM 2116 C C . PHE A 1 261 ? 17.249 -19.886 -4.627 1.00 92.50 261 PHE A C 1
ATOM 2118 O O . PHE A 1 261 ? 17.402 -18.812 -5.214 1.00 92.50 261 PHE A O 1
ATOM 2125 N N . MET A 1 262 ? 18.241 -20.763 -4.473 1.00 93.69 262 MET A N 1
ATOM 2126 C CA . MET A 1 262 ? 19.569 -20.596 -5.065 1.00 93.69 262 MET A CA 1
ATOM 2127 C C . MET A 1 262 ? 19.561 -21.012 -6.541 1.00 93.69 262 MET A C 1
ATOM 2129 O O . MET A 1 262 ? 18.853 -21.938 -6.923 1.00 93.69 262 MET A O 1
ATOM 2133 N N . GLY A 1 263 ? 20.389 -20.359 -7.361 1.00 92.31 263 GLY A N 1
ATOM 2134 C CA . GLY A 1 263 ? 20.596 -20.736 -8.768 1.00 92.31 263 GLY A CA 1
ATOM 2135 C C . GLY A 1 263 ? 19.543 -20.237 -9.767 1.00 92.31 263 GLY A C 1
ATOM 2136 O O . GLY A 1 263 ? 19.664 -20.538 -10.947 1.00 92.31 263 GLY A O 1
ATOM 2137 N N . VAL A 1 264 ? 18.550 -19.464 -9.322 1.00 93.12 264 VAL A N 1
ATOM 2138 C CA . VAL A 1 264 ? 17.553 -18.774 -10.173 1.00 93.12 264 VAL A CA 1
ATOM 2139 C C . VAL A 1 264 ? 17.609 -17.264 -9.932 1.00 93.12 264 VAL A C 1
ATOM 2141 O O . VAL A 1 264 ? 18.325 -16.849 -9.020 1.00 93.12 264 VAL A O 1
ATOM 2144 N N . SER A 1 265 ? 16.898 -16.436 -10.703 1.00 93.81 265 SER A N 1
ATOM 2145 C CA . SER A 1 265 ? 16.814 -14.982 -10.466 1.00 93.81 265 SER A CA 1
ATOM 2146 C C . SER A 1 265 ? 16.219 -14.640 -9.092 1.00 93.81 265 SER A C 1
ATOM 2148 O O . SER A 1 265 ? 15.604 -15.472 -8.424 1.00 93.81 265 SER A O 1
ATOM 2150 N N . ALA A 1 266 ? 16.566 -13.460 -8.574 1.00 94.88 266 ALA A N 1
ATOM 2151 C CA . ALA A 1 266 ? 15.982 -12.915 -7.344 1.00 94.88 266 ALA A CA 1
ATOM 2152 C C . ALA A 1 266 ? 14.633 -12.253 -7.662 1.00 94.88 266 ALA A C 1
ATOM 2154 O O . ALA A 1 266 ? 14.377 -11.992 -8.828 1.00 94.88 266 ALA A O 1
ATOM 2155 N N . SER A 1 267 ? 13.813 -11.987 -6.644 1.00 96.75 267 SER A N 1
ATOM 2156 C CA . SER A 1 267 ? 12.639 -11.125 -6.782 1.00 96.75 267 SER A CA 1
ATOM 2157 C C . SER A 1 267 ? 12.974 -9.701 -6.351 1.00 96.75 267 SER A C 1
ATOM 2159 O O . SER A 1 267 ? 13.311 -9.466 -5.184 1.00 96.75 267 SER A O 1
ATOM 2161 N N . GLY A 1 268 ? 12.930 -8.779 -7.307 1.00 96.75 268 GLY A N 1
ATOM 2162 C CA . GLY A 1 268 ? 13.115 -7.349 -7.118 1.00 96.75 268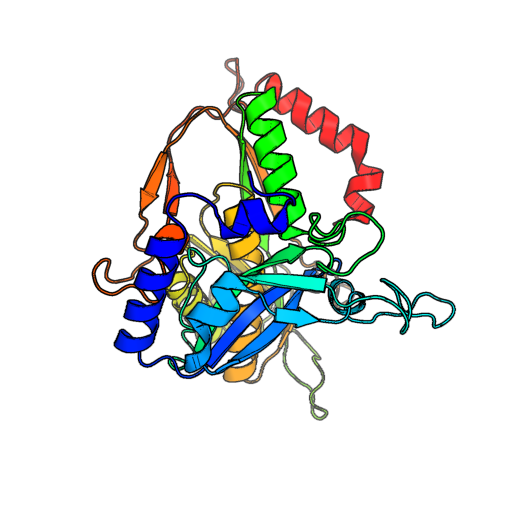 GLY A CA 1
ATOM 2163 C C . GLY A 1 268 ? 11.839 -6.614 -6.701 1.00 96.75 268 GLY A C 1
ATOM 2164 O O . GLY A 1 268 ? 10.725 -7.133 -6.740 1.00 96.75 268 GLY A O 1
ATOM 2165 N N . CYS A 1 269 ? 12.026 -5.365 -6.282 1.00 97.00 269 CYS A N 1
ATOM 2166 C CA . CYS A 1 269 ? 10.972 -4.360 -6.300 1.00 97.00 269 CYS A CA 1
ATOM 2167 C C . CYS A 1 269 ? 11.583 -3.076 -6.853 1.00 97.00 269 CYS A C 1
ATOM 2169 O O . CYS A 1 269 ? 12.071 -2.239 -6.086 1.00 97.00 269 CYS A O 1
ATOM 2171 N N . HIS A 1 270 ? 11.646 -2.941 -8.177 1.00 97.25 270 HIS A N 1
ATOM 2172 C CA . HIS A 1 270 ? 12.225 -1.740 -8.776 1.00 97.25 270 HIS A CA 1
ATOM 2173 C C . HIS A 1 270 ? 11.321 -0.538 -8.503 1.00 97.25 270 HIS A C 1
ATOM 2175 O O . HIS A 1 270 ? 10.096 -0.657 -8.432 1.00 97.25 270 HIS A O 1
ATOM 2181 N N . HIS A 1 271 ? 11.943 0.617 -8.280 1.00 96.50 271 HIS A N 1
ATOM 2182 C CA . HIS A 1 271 ? 11.258 1.860 -7.948 1.00 96.50 271 HIS A CA 1
ATOM 2183 C C . HIS A 1 271 ? 11.590 2.910 -9.008 1.00 96.50 271 HIS A C 1
ATOM 2185 O O . HIS A 1 271 ? 12.656 3.525 -8.980 1.00 96.50 271 HIS A O 1
ATOM 2191 N N . ASN A 1 272 ? 10.655 3.130 -9.926 1.00 96.62 272 ASN A N 1
ATOM 2192 C CA . ASN A 1 272 ? 10.735 4.184 -10.928 1.00 96.62 272 ASN A CA 1
ATOM 2193 C C . ASN A 1 272 ? 10.316 5.502 -10.277 1.00 96.62 272 ASN A C 1
ATOM 2195 O O . ASN A 1 272 ? 9.137 5.690 -9.985 1.00 96.62 272 ASN A O 1
ATOM 2199 N N . MET A 1 273 ? 11.264 6.400 -10.009 1.00 95.12 273 MET A N 1
ATOM 2200 C CA . MET A 1 273 ? 11.029 7.605 -9.206 1.00 95.12 273 MET A CA 1
ATOM 2201 C C . MET A 1 273 ? 11.339 8.897 -9.959 1.00 95.12 273 MET A C 1
ATOM 2203 O O . MET A 1 273 ? 12.270 8.958 -10.755 1.00 95.12 273 MET A O 1
ATOM 2207 N N . SER A 1 274 ? 10.561 9.942 -9.680 1.00 96.00 274 SER A N 1
ATOM 2208 C CA . SER A 1 274 ? 10.772 11.289 -10.221 1.00 96.00 274 SER A CA 1
ATOM 2209 C C . SER A 1 274 ? 10.179 12.363 -9.308 1.00 96.00 274 SER A C 1
ATOM 2211 O O . SER A 1 274 ? 9.250 12.108 -8.536 1.00 96.00 274 SER A O 1
ATOM 2213 N N . LEU A 1 275 ? 10.712 13.582 -9.397 1.00 97.19 275 LEU A N 1
ATOM 2214 C CA . LEU A 1 275 ? 10.177 14.756 -8.709 1.00 97.19 275 LEU A CA 1
ATOM 2215 C C . LEU A 1 275 ? 9.326 15.589 -9.668 1.00 97.19 275 LEU A C 1
ATOM 2217 O O . LEU A 1 275 ? 9.670 15.758 -10.834 1.00 97.19 275 LEU A O 1
ATOM 2221 N N . TRP A 1 276 ? 8.206 16.106 -9.169 1.00 97.50 276 TRP A N 1
ATOM 2222 C CA . TRP A 1 276 ? 7.222 16.816 -9.981 1.00 97.50 276 TRP A CA 1
ATOM 2223 C C . TRP A 1 276 ? 6.825 18.152 -9.373 1.00 97.50 276 TRP A C 1
ATOM 2225 O O . TRP A 1 276 ? 6.719 18.274 -8.150 1.00 97.50 276 TRP A O 1
ATOM 2235 N N . ARG A 1 277 ? 6.529 19.129 -10.236 1.00 96.31 277 ARG A N 1
ATOM 2236 C CA . ARG A 1 277 ? 5.837 20.371 -9.868 1.00 96.31 277 ARG A CA 1
ATOM 2237 C C . ARG A 1 277 ? 4.394 20.322 -10.362 1.00 96.31 277 ARG A C 1
ATOM 2239 O O . ARG A 1 277 ? 4.142 20.044 -11.535 1.00 96.31 277 ARG A O 1
ATOM 2246 N N . GLY A 1 278 ? 3.452 20.617 -9.471 1.00 95.19 278 GLY A N 1
ATOM 2247 C CA . GLY A 1 278 ? 2.022 20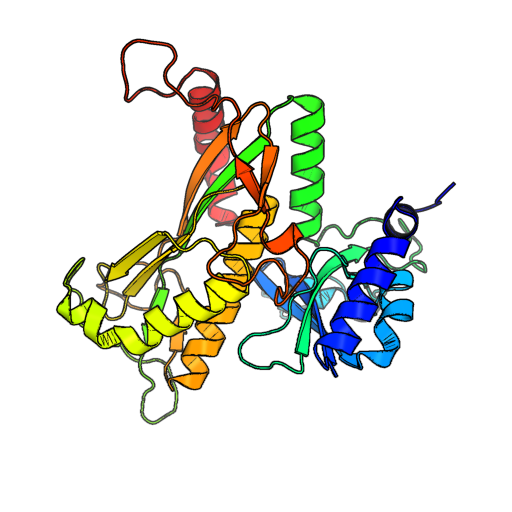.595 -9.778 1.00 95.19 278 GLY A CA 1
ATOM 2248 C C . GLY A 1 278 ? 1.486 19.210 -10.166 1.00 95.19 278 GLY A C 1
ATOM 2249 O O . GLY A 1 278 ? 2.053 18.169 -9.815 1.00 95.19 278 GLY A O 1
ATOM 2250 N N . GLY A 1 279 ? 0.380 19.223 -10.908 1.00 96.06 279 GLY A N 1
ATOM 2251 C CA . GLY A 1 279 ? -0.460 18.061 -11.190 1.00 96.06 279 GLY A CA 1
ATOM 2252 C C . GLY A 1 279 ? -1.765 18.110 -10.403 1.00 96.06 279 GLY A C 1
ATOM 2253 O O . GLY A 1 279 ? -1.872 18.829 -9.411 1.00 96.06 279 GLY A O 1
ATOM 2254 N N . GLU A 1 280 ? -2.752 17.360 -10.873 1.00 97.12 280 GLU A N 1
ATOM 2255 C CA . GLU A 1 280 ? -4.100 17.343 -10.307 1.00 97.12 280 GLU A CA 1
ATOM 2256 C C . GLU A 1 280 ? -4.559 15.904 -10.081 1.00 97.12 280 GLU A C 1
ATOM 2258 O O . GLU A 1 280 ? -4.187 14.994 -10.827 1.00 97.12 280 GLU A O 1
ATOM 2263 N N . ASP A 1 281 ? -5.348 15.700 -9.027 1.00 97.19 281 ASP A N 1
ATOM 2264 C CA . ASP A 1 281 ? -5.983 14.413 -8.767 1.00 97.19 281 ASP A CA 1
ATOM 2265 C C . ASP A 1 281 ? -7.074 14.160 -9.808 1.00 97.19 281 ASP A C 1
ATOM 2267 O O . ASP A 1 281 ? -8.073 14.877 -9.880 1.00 97.19 281 ASP A O 1
ATOM 2271 N N . GLU A 1 282 ? -6.901 13.095 -10.580 1.00 97.94 282 GLU A N 1
ATOM 2272 C CA . GLU A 1 282 ? -7.888 12.608 -11.529 1.00 97.94 282 GLU A CA 1
ATOM 2273 C C . GLU A 1 282 ? -8.450 11.265 -11.076 1.00 97.94 282 GLU A C 1
ATOM 2275 O O . GLU A 1 282 ? -7.726 10.347 -10.680 1.00 97.94 282 GLU A O 1
ATOM 2280 N N . PHE A 1 283 ? -9.768 11.132 -11.182 1.00 98.06 283 PHE A N 1
ATOM 2281 C CA . PHE A 1 283 ? -10.450 9.884 -10.887 1.00 98.06 283 PHE A CA 1
ATOM 2282 C C . PHE A 1 283 ? -10.227 8.858 -12.004 1.00 98.06 283 PHE A C 1
ATOM 2284 O O . PHE A 1 283 ? -10.618 9.070 -13.155 1.00 98.06 283 PHE A O 1
ATOM 2291 N N . VAL A 1 284 ? -9.673 7.699 -11.648 1.00 97.69 284 VAL A N 1
ATOM 2292 C 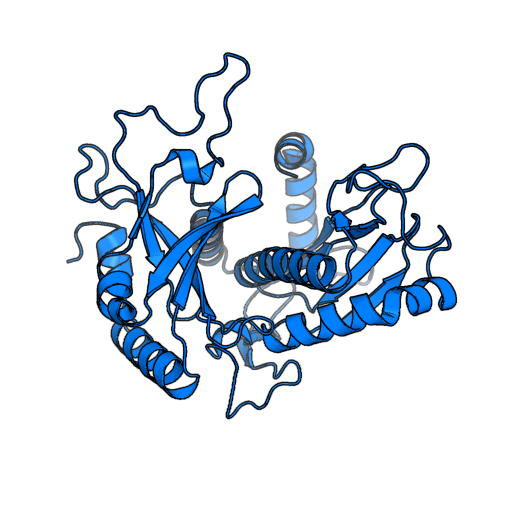CA . VAL A 1 284 ? -9.457 6.573 -12.559 1.00 97.69 284 VAL A CA 1
ATOM 2293 C C . VAL A 1 284 ? -10.404 5.442 -12.186 1.00 97.69 284 VAL A C 1
ATOM 2295 O O . VAL A 1 284 ? -10.345 4.877 -11.100 1.00 97.69 284 VAL A O 1
ATOM 2298 N N . LYS A 1 285 ? -11.282 5.054 -13.117 1.00 96.06 285 LYS A N 1
ATOM 2299 C CA . LYS A 1 285 ? -12.324 4.046 -12.845 1.00 96.06 285 LYS A CA 1
ATOM 2300 C C . LYS A 1 285 ? -11.754 2.695 -12.403 1.00 96.06 285 LYS A C 1
ATOM 2302 O O . LYS A 1 285 ? -12.449 1.928 -11.743 1.00 96.06 285 LYS A O 1
ATOM 2307 N N . CYS A 1 286 ? -10.552 2.344 -12.866 1.00 96.81 286 CYS A N 1
ATOM 2308 C CA . CYS A 1 286 ? -9.930 1.026 -12.693 1.00 96.81 286 CYS A CA 1
ATOM 2309 C C . CYS A 1 286 ? -10.864 -0.143 -13.084 1.00 96.81 286 CYS A C 1
ATOM 2311 O O . CYS A 1 286 ? -10.725 -1.258 -12.605 1.00 96.81 286 CYS A O 1
ATOM 2313 N N . GLY A 1 287 ? -11.836 0.073 -13.982 1.00 94.25 287 GLY A N 1
ATOM 2314 C CA . GLY A 1 287 ? -12.842 -0.931 -14.365 1.00 94.25 287 GLY A CA 1
ATOM 2315 C C . GLY A 1 287 ? -14.060 -1.052 -13.447 1.00 94.25 287 GLY A C 1
ATOM 2316 O O . GLY A 1 287 ? -14.831 -1.988 -13.628 1.00 94.25 287 GLY A O 1
ATOM 2317 N N . ASN A 1 288 ? -14.247 -0.133 -12.502 1.00 97.31 288 ASN A N 1
ATOM 2318 C CA . ASN A 1 288 ? -15.408 -0.087 -11.617 1.00 97.31 288 ASN A CA 1
ATOM 2319 C C . ASN A 1 288 ? -16.494 0.851 -12.155 1.00 97.31 288 ASN A C 1
ATOM 2321 O O . ASN A 1 288 ? -16.234 1.729 -12.985 1.00 97.31 288 ASN A O 1
ATOM 2325 N N . ASN A 1 289 ? -17.713 0.674 -11.641 1.00 96.50 289 ASN A N 1
ATOM 2326 C CA . ASN A 1 289 ? -18.794 1.633 -11.817 1.00 96.50 289 ASN A CA 1
ATOM 2327 C C . ASN A 1 289 ? -18.540 2.858 -10.912 1.00 96.50 289 ASN A C 1
ATOM 2329 O O . ASN A 1 289 ? -18.522 2.681 -9.694 1.00 96.50 289 ASN A O 1
ATOM 2333 N N . PRO A 1 290 ? -18.363 4.078 -11.458 1.00 95.06 290 PRO A N 1
ATOM 2334 C CA . PRO A 1 290 ? -18.147 5.282 -10.650 1.00 95.06 290 PRO A CA 1
ATOM 2335 C C . PRO A 1 290 ? -19.286 5.581 -9.671 1.00 95.06 290 PRO A C 1
ATOM 2337 O O . PRO A 1 290 ? -19.041 6.167 -8.623 1.00 95.06 290 PRO A O 1
ATOM 2340 N N . ASP A 1 291 ? -20.505 5.147 -9.996 1.00 94.88 291 ASP A N 1
ATOM 2341 C CA . ASP A 1 291 ? -21.691 5.377 -9.167 1.00 94.88 291 ASP A CA 1
ATOM 2342 C C . ASP A 1 291 ? -21.862 4.321 -8.058 1.00 94.88 291 ASP A C 1
ATOM 2344 O O . ASP A 1 291 ? -22.744 4.451 -7.213 1.00 94.88 291 ASP A O 1
ATOM 2348 N N . ASP A 1 292 ? -21.040 3.262 -8.055 1.00 95.94 292 ASP A N 1
ATOM 2349 C CA . ASP A 1 292 ? -21.128 2.151 -7.099 1.00 95.94 292 ASP A CA 1
ATOM 2350 C C . ASP A 1 292 ? -19.742 1.581 -6.748 1.00 95.94 292 ASP A C 1
ATOM 2352 O O . ASP A 1 292 ? -19.455 0.390 -6.905 1.00 95.94 292 ASP A O 1
ATOM 2356 N N . LEU A 1 293 ? -18.840 2.446 -6.283 1.00 97.38 293 LEU A N 1
ATOM 2357 C CA . L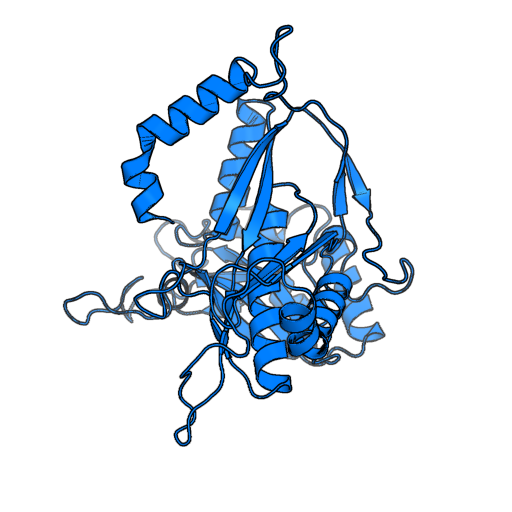EU A 1 293 ? -17.481 2.040 -5.930 1.00 97.38 293 LEU A CA 1
ATOM 2358 C C . LEU A 1 293 ? -17.450 1.079 -4.721 1.00 97.38 293 LEU A C 1
ATOM 2360 O O . LEU A 1 293 ? -18.228 1.238 -3.777 1.00 97.38 293 LEU A O 1
ATOM 2364 N N . PRO A 1 294 ? -16.523 0.101 -4.698 1.00 97.19 294 PRO A N 1
ATOM 2365 C CA . PRO A 1 294 ? -16.245 -0.729 -3.517 1.00 97.19 294 PRO A CA 1
ATOM 2366 C C . PRO A 1 294 ? -15.690 0.034 -2.302 1.00 97.19 294 PRO A C 1
ATOM 2368 O O . PRO A 1 294 ? -15.611 -0.510 -1.206 1.00 97.19 294 PRO A O 1
ATOM 2371 N N . GLY A 1 295 ? -15.271 1.284 -2.467 1.00 97.56 295 GLY A N 1
ATOM 2372 C CA . GLY A 1 295 ? -14.682 2.081 -1.399 1.00 97.56 295 GLY A CA 1
ATOM 2373 C C . GLY A 1 295 ? -14.736 3.565 -1.717 1.00 97.56 295 GLY A C 1
ATOM 2374 O O . GLY A 1 295 ? -15.336 3.980 -2.708 1.00 97.56 295 GLY A O 1
ATOM 2375 N N . MET A 1 296 ? -14.068 4.355 -0.888 1.00 98.06 296 MET A N 1
ATOM 2376 C CA . MET A 1 296 ? -14.003 5.806 -1.051 1.00 98.06 296 MET A CA 1
ATOM 2377 C C . MET A 1 296 ? -13.290 6.184 -2.350 1.00 98.06 296 MET A C 1
ATOM 2379 O O . MET A 1 296 ? -12.307 5.534 -2.728 1.00 98.06 296 MET A O 1
ATOM 2383 N N . ALA A 1 297 ? -13.775 7.234 -3.018 1.00 97.44 297 ALA A N 1
ATOM 2384 C CA . ALA A 1 297 ? -13.279 7.680 -4.321 1.00 97.44 297 ALA A CA 1
ATOM 2385 C C . ALA A 1 297 ? -11.780 8.026 -4.297 1.00 97.44 297 ALA A C 1
ATOM 2387 O O . ALA A 1 297 ? -11.084 7.838 -5.289 1.00 97.44 297 ALA A O 1
ATOM 2388 N N . GLU A 1 298 ? -11.262 8.450 -3.146 1.00 97.44 298 GLU A N 1
ATOM 2389 C CA . GLU A 1 298 ? -9.857 8.766 -2.904 1.00 97.44 298 GLU A CA 1
ATOM 2390 C C . GLU A 1 298 ? -8.913 7.578 -3.151 1.00 97.44 298 GLU A C 1
ATOM 2392 O O . GLU A 1 298 ? -7.761 7.793 -3.525 1.00 97.44 298 GLU A O 1
ATOM 2397 N N . ASN A 1 299 ? -9.392 6.332 -3.030 1.00 97.81 299 ASN A N 1
ATOM 2398 C CA . ASN A 1 299 ? -8.607 5.139 -3.385 1.00 97.81 299 ASN A CA 1
ATOM 2399 C C . ASN A 1 299 ? -8.401 4.989 -4.908 1.00 97.81 299 ASN A C 1
ATOM 2401 O O . ASN A 1 299 ? -7.570 4.193 -5.340 1.00 97.81 299 ASN A O 1
ATOM 2405 N N . TYR A 1 300 ? -9.154 5.738 -5.716 1.00 98.31 300 TYR A N 1
ATOM 2406 C CA . TYR A 1 300 ? -9.173 5.681 -7.181 1.00 98.31 300 TYR A CA 1
ATOM 2407 C C . TYR A 1 300 ? -8.594 6.947 -7.825 1.00 98.31 300 TYR A C 1
ATOM 2409 O O . TYR A 1 300 ? -8.615 7.081 -9.048 1.00 98.31 300 TYR A O 1
ATOM 2417 N N . MET A 1 301 ? -8.087 7.881 -7.019 1.00 98.00 301 MET A N 1
ATOM 2418 C CA . MET A 1 301 ? -7.443 9.093 -7.515 1.00 98.00 301 MET A CA 1
ATOM 2419 C C . MET A 1 301 ? -5.987 8.819 -7.893 1.00 98.00 301 MET A C 1
ATOM 2421 O O . MET A 1 301 ? -5.271 8.114 -7.177 1.00 98.00 301 MET A O 1
ATOM 2425 N N . TYR A 1 302 ? -5.561 9.409 -9.005 1.00 98.06 302 TYR A N 1
ATOM 2426 C CA . TYR A 1 302 ? -4.187 9.407 -9.499 1.00 98.06 302 TYR A CA 1
ATOM 2427 C C . TYR A 1 302 ? -3.767 10.830 -9.842 1.00 98.06 302 TYR A C 1
ATOM 2429 O O . TYR A 1 302 ? -4.521 11.545 -10.498 1.00 98.06 302 TYR A O 1
ATOM 2437 N N . VAL A 1 303 ? -2.550 11.223 -9.472 1.00 97.56 303 VAL A N 1
ATOM 2438 C CA . VAL A 1 303 ? -2.024 12.534 -9.856 1.00 97.56 303 VAL A CA 1
ATOM 2439 C C . VAL A 1 303 ? -1.608 12.506 -11.328 1.00 97.56 303 VAL A C 1
ATOM 2441 O O . VAL A 1 303 ? -0.684 11.786 -11.723 1.00 97.56 303 VAL A O 1
ATOM 2444 N N . ARG A 1 304 ? -2.265 13.322 -12.152 1.00 96.44 304 ARG A N 1
ATOM 2445 C CA . ARG A 1 304 ? -1.997 13.469 -13.590 1.00 96.44 304 ARG A CA 1
ATOM 2446 C C . ARG A 1 304 ? -1.495 14.877 -13.911 1.00 96.44 304 ARG A C 1
ATOM 2448 O O . ARG A 1 304 ? -1.612 15.806 -13.113 1.00 96.44 304 ARG A O 1
ATOM 2455 N N . GLY A 1 305 ? -0.847 15.016 -15.067 1.00 96.12 305 GLY A N 1
ATOM 2456 C CA . GLY A 1 305 ? -0.199 16.263 -15.477 1.00 96.12 305 GLY A CA 1
ATOM 2457 C C . GLY A 1 305 ? 0.933 16.701 -14.538 1.00 96.12 305 GLY A C 1
ATOM 2458 O O . GLY A 1 305 ? 1.493 15.894 -13.789 1.00 96.12 305 GLY A O 1
ATOM 2459 N N . GLY A 1 306 ? 1.254 17.995 -14.576 1.00 96.12 306 GLY A N 1
ATOM 2460 C CA . GLY A 1 306 ? 2.416 18.577 -13.903 1.00 96.12 306 GLY A CA 1
ATOM 2461 C C . GLY A 1 306 ? 3.696 18.497 -14.739 1.00 96.12 306 GLY A C 1
ATOM 2462 O O . GLY A 1 306 ? 3.705 17.976 -15.852 1.00 96.12 306 GLY A O 1
ATOM 2463 N N . GLU A 1 307 ? 4.777 19.035 -14.187 1.00 96.19 307 GLU A N 1
ATOM 2464 C CA . GLU A 1 307 ? 6.104 19.069 -14.806 1.00 96.19 307 GLU A CA 1
ATOM 2465 C C . GLU A 1 307 ? 7.024 18.067 -14.101 1.00 96.19 307 GLU A C 1
ATOM 2467 O O . GLU A 1 307 ? 7.265 18.198 -12.899 1.00 96.19 307 GLU A O 1
ATOM 2472 N N . ASN A 1 308 ? 7.537 17.080 -14.838 1.00 96.00 308 ASN A N 1
ATOM 2473 C CA . ASN A 1 308 ? 8.548 16.151 -14.342 1.00 96.00 308 ASN A CA 1
ATOM 2474 C C . ASN A 1 308 ? 9.928 16.814 -14.395 1.00 96.00 308 ASN A C 1
ATOM 2476 O O . ASN A 1 308 ? 10.437 17.088 -15.480 1.00 96.00 308 ASN A O 1
ATOM 2480 N N . THR A 1 309 ? 10.555 17.028 -13.240 1.00 95.06 309 THR A N 1
ATOM 2481 C CA . THR A 1 309 ? 11.843 17.733 -13.147 1.00 95.06 309 THR A CA 1
ATOM 2482 C C . THR A 1 309 ? 13.048 16.858 -13.497 1.00 95.06 309 THR A C 1
ATOM 2484 O O . THR A 1 309 ? 14.186 17.321 -13.448 1.00 95.06 309 THR A O 1
ATOM 2487 N N . PHE A 1 310 ? 12.813 15.591 -13.853 1.00 94.75 310 PHE A N 1
ATOM 2488 C CA . PHE A 1 310 ? 13.842 14.676 -14.345 1.00 94.75 310 PHE A CA 1
ATOM 2489 C C . PHE A 1 310 ? 13.946 14.691 -15.872 1.00 94.75 310 PHE A C 1
ATOM 2491 O O . PHE A 1 310 ? 14.887 14.102 -16.399 1.00 94.75 310 PHE A O 1
ATOM 2498 N N . MET A 1 311 ? 13.007 15.328 -16.586 1.00 94.62 311 MET A N 1
ATOM 2499 C CA . MET A 1 311 ? 13.097 15.433 -18.045 1.00 94.62 311 MET A CA 1
ATOM 2500 C C . MET A 1 311 ? 14.399 16.142 -18.451 1.00 94.62 311 MET A C 1
ATOM 2502 O O . MET A 1 311 ? 14.837 17.030 -17.716 1.00 94.62 311 MET A O 1
ATOM 2506 N N . PRO A 1 312 ? 15.023 15.754 -19.578 1.00 92.31 312 PRO A N 1
ATOM 2507 C CA . PRO A 1 312 ? 16.259 16.374 -20.044 1.00 92.31 312 PRO A CA 1
ATOM 2508 C C . PRO A 1 312 ? 16.134 17.891 -20.210 1.00 92.31 312 PRO A C 1
ATOM 2510 O O . PRO A 1 312 ? 15.125 18.385 -20.718 1.00 92.31 312 PRO A O 1
ATOM 2513 N N . ASP A 1 313 ? 17.177 18.615 -19.797 1.00 89.12 313 ASP A N 1
ATOM 2514 C CA . ASP A 1 313 ? 17.295 20.068 -19.994 1.00 89.12 313 ASP A CA 1
ATOM 2515 C C . ASP A 1 313 ? 17.868 20.422 -21.386 1.00 89.12 313 ASP A C 1
ATOM 2517 O O . ASP A 1 313 ? 17.792 21.577 -21.813 1.00 89.12 313 ASP A O 1
ATOM 2521 N N .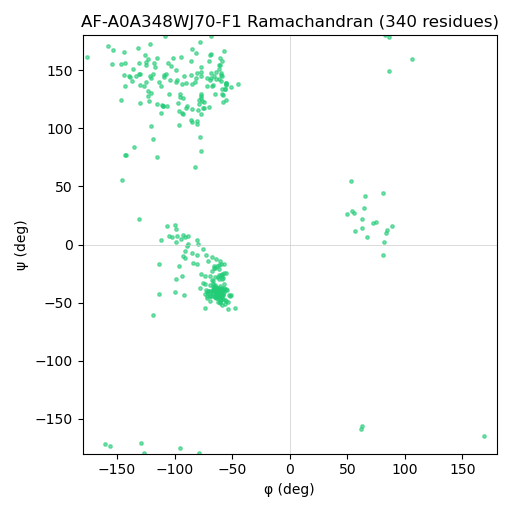 ASP A 1 314 ? 18.466 19.447 -22.078 1.00 88.94 314 ASP A N 1
ATOM 2522 C CA . ASP A 1 314 ? 19.132 19.596 -23.374 1.00 88.94 314 ASP A CA 1
ATOM 2523 C C . ASP A 1 314 ? 18.645 18.560 -24.409 1.00 88.94 314 ASP A C 1
ATOM 2525 O O . ASP A 1 314 ? 17.638 17.876 -24.215 1.00 88.94 314 ASP A O 1
ATOM 2529 N N . ASP A 1 315 ? 19.331 18.495 -25.555 1.00 91.31 315 ASP A N 1
ATOM 2530 C CA . ASP A 1 315 ? 18.970 17.621 -26.675 1.00 91.31 315 ASP A CA 1
ATOM 2531 C C . ASP A 1 315 ? 19.324 16.135 -26.439 1.00 91.31 315 ASP A C 1
ATOM 2533 O O . ASP A 1 315 ? 19.015 15.312 -27.305 1.00 91.31 315 ASP A O 1
ATOM 2537 N N . ASP A 1 316 ? 19.976 15.764 -25.325 1.00 91.31 316 ASP A N 1
ATOM 2538 C CA . ASP A 1 316 ? 20.252 14.363 -24.995 1.00 91.31 316 ASP A CA 1
ATOM 2539 C C . ASP A 1 316 ? 19.045 13.732 -24.277 1.00 91.31 316 ASP A C 1
ATOM 2541 O O . ASP A 1 316 ? 18.831 13.950 -23.082 1.00 91.31 316 ASP A O 1
ATOM 2545 N N . PRO A 1 317 ? 18.258 12.874 -24.955 1.00 89.06 317 PRO A N 1
ATOM 2546 C CA . PRO A 1 317 ? 17.053 12.302 -24.370 1.00 89.06 317 PRO A CA 1
ATOM 2547 C C . PRO A 1 317 ? 17.329 11.324 -23.217 1.00 89.06 317 PRO A C 1
ATOM 2549 O O . PRO A 1 317 ? 16.381 10.893 -22.561 1.00 89.06 317 PRO A O 1
ATOM 2552 N N . GLN A 1 318 ? 18.585 10.916 -22.993 1.00 89.12 318 GLN A N 1
ATOM 2553 C CA . GLN A 1 318 ? 18.961 9.961 -21.947 1.00 89.12 318 GLN A CA 1
ATOM 2554 C C . GLN A 1 318 ? 19.435 10.635 -20.660 1.00 89.12 318 GLN A C 1
ATOM 2556 O O . GLN A 1 318 ? 19.465 9.982 -19.615 1.00 89.12 318 GLN A O 1
ATOM 2561 N N . MET A 1 319 ? 19.812 11.912 -20.717 1.00 91.38 319 MET A N 1
ATOM 2562 C CA . MET A 1 319 ? 20.374 12.618 -19.573 1.00 91.38 319 MET A CA 1
ATOM 2563 C C . MET A 1 319 ? 19.267 13.262 -18.737 1.00 91.38 319 MET A C 1
ATOM 2565 O O . MET A 1 319 ? 18.551 14.127 -19.238 1.00 91.38 319 MET A O 1
ATOM 2569 N N . PRO A 1 320 ? 19.115 12.895 -17.448 1.00 93.38 320 PRO A N 1
ATOM 2570 C CA . PRO A 1 320 ? 18.176 13.586 -16.580 1.00 93.38 320 PRO A CA 1
ATOM 2571 C C . PRO A 1 320 ? 18.530 15.068 -16.461 1.00 93.38 320 PRO A C 1
ATOM 2573 O O . PRO A 1 320 ? 19.711 15.425 -16.409 1.00 93.38 320 PRO A O 1
ATOM 2576 N N . GLY A 1 321 ? 17.511 15.918 -16.338 1.00 93.06 321 GLY A N 1
ATOM 2577 C CA . GLY A 1 321 ? 17.707 17.326 -16.000 1.00 93.06 321 GLY A CA 1
ATOM 2578 C C . GLY A 1 321 ? 18.462 17.503 -14.677 1.00 93.06 321 GLY A C 1
ATOM 2579 O O . GLY A 1 321 ? 18.608 16.569 -13.876 1.00 93.06 321 GLY A O 1
ATOM 2580 N N . LYS A 1 322 ? 18.938 18.720 -14.407 1.00 94.25 322 LYS A N 1
ATOM 2581 C CA . LYS A 1 322 ? 19.806 19.016 -13.254 1.00 94.25 322 LYS A CA 1
ATOM 2582 C C . LYS A 1 322 ? 19.231 18.532 -11.917 1.00 94.25 322 LYS A C 1
ATOM 2584 O O . LYS A 1 322 ? 19.962 17.958 -11.113 1.00 94.25 322 LYS A O 1
ATOM 2589 N N . GLU A 1 323 ? 17.935 18.740 -11.677 1.00 93.44 323 GLU A N 1
ATOM 2590 C CA . GLU A 1 323 ? 17.278 18.273 -10.445 1.00 93.44 323 GLU A CA 1
ATOM 2591 C C . GLU A 1 323 ? 17.247 16.741 -10.353 1.00 93.44 323 GLU A C 1
ATOM 2593 O O . GLU A 1 323 ? 17.456 16.186 -9.273 1.00 93.44 323 GLU A O 1
ATOM 2598 N N . GLY A 1 324 ? 17.039 16.054 -11.480 1.00 94.19 324 GLY A N 1
ATOM 2599 C CA . GLY A 1 324 ? 17.129 14.598 -11.563 1.00 94.19 324 GLY A CA 1
ATOM 2600 C C . GLY A 1 324 ? 18.526 14.084 -11.226 1.00 94.19 324 GLY A C 1
ATOM 2601 O O . GLY A 1 324 ? 18.667 13.159 -10.428 1.00 94.19 324 GLY A O 1
ATOM 2602 N N . LEU A 1 325 ? 19.572 14.727 -11.752 1.00 94.94 325 LEU A N 1
ATOM 2603 C CA . LEU A 1 325 ? 20.961 14.381 -11.435 1.00 94.94 325 LEU A CA 1
ATOM 2604 C C . LEU A 1 325 ? 21.302 14.615 -9.958 1.00 94.94 325 LEU A C 1
ATOM 2606 O O . LEU A 1 325 ? 21.976 13.783 -9.352 1.00 94.94 325 LEU A O 1
ATOM 2610 N N . GLU A 1 326 ? 20.825 15.708 -9.356 1.00 95.62 326 GLU A N 1
ATOM 2611 C CA . GLU A 1 326 ? 21.001 15.970 -7.921 1.00 95.62 326 GLU A CA 1
ATOM 2612 C C . GLU A 1 326 ? 20.289 14.911 -7.064 1.00 95.62 326 GLU A C 1
ATOM 2614 O O . GLU A 1 326 ? 20.869 14.405 -6.099 1.00 95.62 326 GLU A O 1
ATOM 2619 N N . ALA A 1 327 ? 19.070 14.514 -7.444 1.00 94.88 327 ALA A N 1
ATOM 2620 C CA . ALA A 1 327 ? 18.333 13.449 -6.770 1.00 94.88 327 ALA A CA 1
ATOM 2621 C C . ALA A 1 327 ? 19.062 12.096 -6.868 1.00 94.88 327 ALA A C 1
ATOM 2623 O O . ALA A 1 327 ? 19.252 11.425 -5.851 1.00 94.88 327 ALA A O 1
ATOM 2624 N N . ILE A 1 328 ? 19.542 11.724 -8.061 1.00 94.94 328 ILE A N 1
ATOM 2625 C CA . ILE A 1 328 ? 20.349 10.512 -8.277 1.00 94.94 328 ILE A CA 1
ATOM 2626 C C . ILE A 1 328 ? 21.639 10.572 -7.451 1.00 94.94 328 ILE A C 1
ATOM 2628 O O . ILE A 1 328 ? 21.985 9.605 -6.773 1.00 94.94 328 ILE A O 1
ATOM 2632 N N . GLY A 1 329 ? 22.328 11.716 -7.447 1.00 96.88 329 GLY A N 1
ATOM 2633 C CA . GLY A 1 329 ? 23.524 11.940 -6.637 1.00 96.88 329 GLY A CA 1
ATOM 2634 C C . GLY A 1 329 ? 23.267 11.730 -5.144 1.00 96.88 329 GLY A C 1
ATOM 2635 O O . GLY A 1 329 ? 24.072 11.088 -4.471 1.00 96.88 329 GLY A O 1
ATOM 2636 N N . GLY A 1 330 ? 22.119 12.189 -4.635 1.00 96.25 330 GLY A N 1
ATOM 2637 C CA . GLY A 1 330 ? 21.676 11.936 -3.262 1.00 96.25 330 GLY A CA 1
ATOM 2638 C C . GLY A 1 330 ? 21.447 10.450 -2.966 1.00 96.25 330 GLY A C 1
ATOM 2639 O O . GLY A 1 330 ? 21.927 9.949 -1.948 1.00 96.25 330 GLY A O 1
ATOM 2640 N N . VAL A 1 331 ? 20.779 9.722 -3.870 1.00 94.88 331 VAL A N 1
ATOM 2641 C CA . VAL A 1 331 ? 20.571 8.265 -3.746 1.00 94.88 331 VAL A CA 1
ATOM 2642 C C . VAL A 1 331 ? 21.908 7.524 -3.707 1.00 94.88 331 VAL A C 1
ATOM 2644 O O . VAL A 1 331 ? 22.131 6.705 -2.817 1.00 94.88 331 VAL A O 1
ATOM 2647 N N . VAL A 1 332 ? 22.830 7.848 -4.619 1.00 96.81 332 VAL A N 1
ATOM 2648 C CA . VAL A 1 332 ? 24.168 7.237 -4.665 1.00 96.81 332 VAL A CA 1
ATOM 2649 C C . VAL A 1 332 ? 24.969 7.570 -3.405 1.00 96.81 332 VAL A C 1
ATOM 2651 O O . VAL A 1 332 ? 25.600 6.686 -2.825 1.00 96.81 332 VAL A O 1
ATOM 2654 N N . HIS A 1 333 ? 24.918 8.820 -2.939 1.00 97.94 333 HIS A N 1
ATOM 2655 C CA . HIS A 1 333 ? 25.616 9.253 -1.730 1.00 97.94 333 HIS A CA 1
ATOM 2656 C C . HIS A 1 333 ? 25.140 8.500 -0.477 1.00 97.94 333 HIS A C 1
ATOM 2658 O O . HIS A 1 333 ? 25.951 8.148 0.380 1.00 97.94 333 HIS A O 1
ATOM 2664 N N . HIS A 1 334 ? 23.841 8.206 -0.386 1.00 96.75 334 HIS A N 1
ATOM 2665 C CA . HIS A 1 334 ? 23.229 7.519 0.753 1.00 96.75 334 HIS A CA 1
ATOM 2666 C C . HIS A 1 334 ? 23.009 6.014 0.544 1.00 96.75 334 HIS A C 1
ATOM 2668 O O . HIS A 1 334 ? 22.330 5.382 1.357 1.00 96.75 334 HIS A O 1
ATOM 2674 N N . LEU A 1 335 ? 23.611 5.415 -0.491 1.00 95.94 335 LEU A N 1
ATOM 2675 C CA . LEU A 1 335 ? 23.346 4.035 -0.905 1.00 95.94 335 LEU A CA 1
ATOM 2676 C C . LEU A 1 335 ? 23.456 3.024 0.247 1.00 95.94 335 LEU A C 1
ATOM 2678 O O . LEU A 1 335 ? 22.569 2.197 0.414 1.00 95.94 335 LEU A O 1
ATOM 2682 N N . GLN A 1 336 ? 24.485 3.126 1.095 1.00 95.25 336 GLN A N 1
ATOM 2683 C CA . GLN A 1 336 ? 24.680 2.197 2.219 1.00 95.25 336 GLN A CA 1
ATOM 2684 C C . GLN A 1 336 ? 23.522 2.214 3.224 1.00 95.25 336 GLN A C 1
ATOM 2686 O O . GLN A 1 336 ? 23.118 1.164 3.718 1.00 95.25 336 GLN A O 1
ATOM 2691 N N . ALA A 1 337 ? 22.988 3.399 3.530 1.00 94.25 337 ALA A N 1
ATOM 2692 C CA . ALA A 1 337 ? 21.854 3.531 4.436 1.00 94.25 337 ALA A CA 1
ATOM 2693 C C . ALA A 1 337 ? 20.561 3.046 3.768 1.00 94.25 337 ALA A C 1
ATOM 2695 O O . ALA A 1 337 ? 19.766 2.362 4.405 1.00 94.25 337 ALA A O 1
ATOM 2696 N N . LEU A 1 338 ? 20.380 3.343 2.477 1.00 93.38 338 LEU A N 1
ATOM 2697 C CA . LEU A 1 338 ? 19.217 2.894 1.708 1.00 93.38 338 LEU A CA 1
ATOM 2698 C C . LEU A 1 338 ? 19.174 1.365 1.564 1.00 93.38 338 LEU A C 1
ATOM 2700 O O . LEU A 1 338 ? 18.109 0.779 1.724 1.00 93.38 338 LEU A O 1
ATOM 2704 N N . THR A 1 339 ? 20.320 0.702 1.373 1.00 92.94 339 THR A N 1
ATOM 2705 C CA . THR A 1 339 ? 20.429 -0.771 1.338 1.00 92.94 339 THR A CA 1
ATOM 2706 C C . THR A 1 339 ? 20.106 -1.438 2.680 1.00 92.94 339 THR A C 1
ATOM 2708 O O . THR A 1 339 ? 19.815 -2.624 2.713 1.00 92.94 339 THR A O 1
ATOM 2711 N N . ALA A 1 340 ? 20.162 -0.721 3.806 1.00 90.25 340 ALA A N 1
ATOM 2712 C CA . ALA A 1 340 ? 19.725 -1.274 5.090 1.00 90.25 340 ALA A CA 1
ATOM 2713 C C . ALA A 1 340 ? 18.195 -1.224 5.275 1.00 90.25 340 ALA A C 1
ATOM 2715 O O . ALA A 1 340 ? 17.673 -1.875 6.180 1.00 90.25 340 ALA A O 1
ATOM 2716 N N . VAL A 1 341 ? 17.496 -0.420 4.464 1.00 85.44 341 VAL A N 1
ATOM 2717 C CA . VAL A 1 341 ? 16.039 -0.219 4.526 1.00 85.44 341 VAL A CA 1
ATOM 2718 C C . VAL A 1 341 ? 15.305 -1.048 3.471 1.00 85.44 341 VAL A C 1
ATOM 2720 O O . VAL A 1 341 ? 14.238 -1.580 3.778 1.00 85.44 341 VAL A O 1
ATOM 2723 N N . GLY A 1 342 ? 15.848 -1.119 2.251 1.00 64.25 342 GLY A N 1
ATOM 2724 C CA . GLY A 1 342 ? 15.353 -1.986 1.173 1.00 64.25 342 GLY A CA 1
ATOM 2725 C C . GLY A 1 342 ? 15.828 -3.416 1.346 1.00 64.25 342 GLY A C 1
ATOM 2726 O O . GLY A 1 342 ? 14.990 -4.326 1.158 1.00 64.25 342 GLY A O 1
#

Sequence (342 aa):
MAETDLERFVEAPGRDEKIKEVRKMIDAKGIEYLYLQFVSVTGKIMGKGIPADHWESVAKKGFQLVYGATVNLFTNRAGEYLGYGPEAAELIGIPEPETFMQLPWAPTIGRFYCTLFRNREEKENPGGYLTSDCRGNLRRMHDDFEKKHGRRLRIGTEPEMMWLKFDENGKPRDGYSKPYCYHIDQFESLRPVSMQVIRYARQMGLDMIQGDHEDAPGQLELNWMFDDVLRNADRLTTYRQICAQVARENGIFACFMTKPFMGVSASGCHHNMSLWRGGEDEFVKCGNNPDDLPGMAENYMYVRGGENTFMPDDDDPQMPGKEGLEAIGGVVHHLQALTAVG

Mean predicted aligned error: 3.89 Å

Radius of gyration: 21.26 Å; Cα contacts (8 Å, |Δi|>4): 658; chains: 1; bounding box: 51×58×58 Å

Organism: NCBI:txid314263

InterPro domains:
  IPR008146 Glutamine synthetase, catalytic domain [PF00120] (133-290)
  IPR008146 Glutamine synthetase, catalytic domain [PS51987] (134-342)
  IPR008146 Glutamine synthetase, catalytic domain [SM01230] (131-342)
  IPR014746 Glutamine synthetase/guanido kinase, catalytic domain [SSF55931] (133-341)
  IPR036651 Glutamine synthetase, N-terminal domain superfamily [G3DSA:3.10.20.70] (17-125)
  IPR036651 Glutamine synthetase, N-terminal domain superfamily [SSF54368] (19-117)